Protein AF-A0A972LXK0-F1 (afdb_monomer)

Secondary structure (DSSP, 8-state):
-------PPP------------SS---SHHHHHHHHT---------TTTTTS---SS-PPPPPP-STTGGGS---------S---HHHHT-SS-BHHHHHHH-SS-EEEEEETTEEEEEEEEE--SSTT--EEEEEEEE-TTSBEEEEEEEEE-S--HHHHHHHHHTS--EEE--SSTT--EEEEEETTEEEEEEE-

pLDDT: mean 75.37, std 21.12, range [35.53, 96.88]

Mean predicted aligned error: 18.19 Å

Solvent-accessible surface area (backbone atoms only — not comparable to full-atom values): 13046 Å² total; per-residue (Å²): 143,90,78,90,80,90,86,84,84,86,79,86,81,81,89,76,93,73,86,90,80,86,82,90,85,84,79,76,79,66,63,61,64,64,64,72,71,69,83,79,78,79,94,72,88,65,87,84,66,70,83,79,71,68,75,91,60,92,71,74,79,81,78,63,92,52,100,62,45,83,72,54,79,73,80,68,68,81,89,57,70,76,75,52,53,68,71,68,73,68,46,61,91,46,43,63,65,54,51,63,71,72,40,91,59,71,44,81,42,80,63,50,96,76,29,50,27,43,32,28,78,41,58,33,65,87,56,58,64,27,43,42,38,41,36,32,44,25,22,38,92,85,47,38,45,76,48,77,48,76,54,68,51,55,78,39,60,63,68,59,52,48,46,39,34,72,77,71,57,34,38,81,50,94,62,93,54,85,87,55,46,39,27,36,35,70,53,95,91,36,83,71,46,78,49,79,84

Nearest PDB structures (foldseek):
  6s5l-assembly1_D  TM=6.502E-01  e=1.134E+00  Nostoc sp. PCC 7120 = FACHB-418
  6s5l-assembly1_I  TM=6.711E-01  e=1.894E+00  Nostoc sp. PCC 7120 = FACHB-418
  5bsz-assembly1_A  TM=3.572E-01  e=8.053E-01  Streptoalloteichus sp. ATCC 53650
  6uk5-assembly1_B  TM=3.736E-01  e=2.122E+00  Micromonospora echinospora

Foldseek 3Di:
DDDDDDDDDDDDDDDDDDDPPPDDDDDPPPPVVVVVPPPDDDDDPPVPPVVVPDPPDPDDDDQDPDPCSVVPPPPPPPPAQAQDDPCRQQPQFDFPVCCVVRAPDWDFDDDDVQWTKIKGFDFNDDDQATWGFMKIFIAGPVRTTPDIDTDTDGNDCVVVVCCCCPVVNWAWDDDPDPPKTWTFDDDPNHTPDIDID

Radius of gyration: 28.59 Å; Cα contacts (8 Å, |Δi|>4): 206; chains: 1; bounding box: 64×70×73 Å

Sequence (197 aa):
MFSRLLNVPILLAAAVGIPYVATHGPNIEGLLDNFWSSTQVAPSNPQADLLKQLPTGRGRP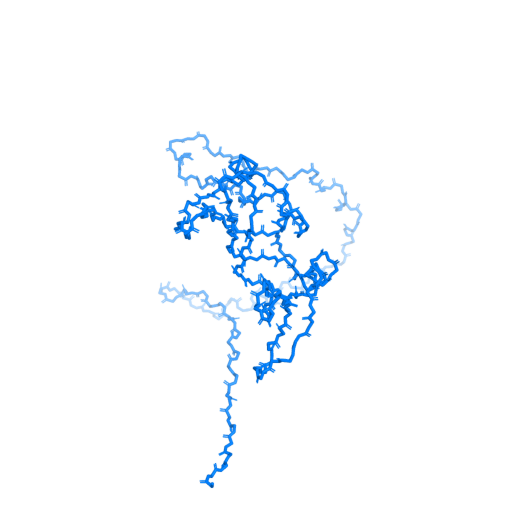PVPQGPGAALYPTVTPLEGLPAMSLNEVFNMNVSKEWVYQRWARKSTALSELGLFGIRVPLVTGTQLYDLAGSLTYFFGNDGKVKRISFHGTTGDTTPLVTLATQQYGLRQQSTPVAGDQLFQILRQQQVFSELRT

Structure (mmCIF, N/CA/C/O backbone):
data_AF-A0A972LXK0-F1
#
_entry.id   AF-A0A972LXK0-F1
#
loop_
_atom_site.group_PDB
_atom_site.id
_atom_site.type_symbol
_atom_site.label_atom_id
_atom_site.label_alt_id
_atom_site.label_comp_id
_atom_site.label_asym_id
_atom_site.label_entity_id
_atom_site.label_seq_id
_atom_site.pdbx_PDB_ins_code
_atom_site.Cartn_x
_atom_site.Cartn_y
_atom_site.Cartn_z
_atom_site.occupancy
_atom_site.B_iso_or_equiv
_atom_site.auth_seq_id
_atom_site.auth_comp_id
_atom_site.auth_asym_id
_atom_site.auth_atom_id
_atom_site.pdbx_PDB_model_num
ATOM 1 N N . MET A 1 1 ? -17.863 -26.793 -31.911 1.00 44.41 1 MET A N 1
ATOM 2 C CA . MET A 1 1 ? -17.419 -26.607 -33.312 1.00 44.41 1 MET A CA 1
ATOM 3 C C . MET A 1 1 ? -17.716 -25.148 -33.631 1.00 44.41 1 MET A C 1
ATOM 5 O O . MET A 1 1 ? -18.878 -24.797 -33.610 1.00 44.41 1 MET A O 1
ATOM 9 N N . PHE A 1 2 ? -16.781 -24.206 -33.618 1.00 41.94 2 PHE A N 1
ATOM 10 C CA . PHE A 1 2 ? -15.666 -24.025 -34.541 1.00 41.94 2 PHE A CA 1
ATOM 11 C C . PHE A 1 2 ? -14.502 -23.301 -33.849 1.00 41.94 2 PHE A C 1
ATOM 13 O O . PHE A 1 2 ? -14.658 -22.620 -32.842 1.00 41.94 2 PHE A O 1
ATOM 20 N N . SER A 1 3 ? -13.330 -23.523 -34.416 1.00 39.16 3 SER A N 1
ATOM 21 C CA . SER A 1 3 ? -11.993 -23.159 -33.967 1.00 39.16 3 SER A CA 1
ATOM 22 C C . SER A 1 3 ? -11.399 -22.032 -34.819 1.00 39.16 3 SER A C 1
ATOM 24 O O . SER A 1 3 ? -11.709 -22.008 -36.008 1.00 39.16 3 SER A O 1
ATOM 26 N N . ARG A 1 4 ? -10.393 -21.320 -34.262 1.00 45.31 4 ARG A N 1
ATOM 27 C CA . ARG A 1 4 ? -9.244 -20.681 -34.969 1.00 45.31 4 ARG A CA 1
ATOM 28 C C . ARG A 1 4 ? -9.583 -19.397 -35.774 1.00 45.31 4 ARG A C 1
ATOM 30 O O . ARG A 1 4 ? -10.664 -19.303 -36.317 1.00 45.31 4 ARG A O 1
ATOM 37 N N . LEU A 1 5 ? -8.753 -18.354 -35.915 1.00 44.84 5 LEU A N 1
ATOM 38 C CA . LEU A 1 5 ? -7.319 -18.110 -35.700 1.00 44.84 5 LEU A CA 1
ATOM 39 C C . LEU A 1 5 ? -7.053 -16.584 -35.607 1.00 44.84 5 LEU A C 1
ATOM 41 O O . LEU A 1 5 ? -7.791 -15.780 -36.167 1.00 44.84 5 LEU A O 1
ATOM 45 N N . LEU A 1 6 ? -5.958 -16.261 -34.918 1.00 49.78 6 LEU A N 1
ATOM 46 C CA . LEU A 1 6 ? -5.144 -15.036 -34.902 1.00 49.78 6 LEU A CA 1
ATOM 47 C C . LEU A 1 6 ? -5.137 -14.197 -36.202 1.00 49.78 6 LEU A C 1
ATOM 49 O O . LEU A 1 6 ? -5.034 -14.772 -37.282 1.00 49.78 6 LEU A O 1
ATOM 53 N N . ASN A 1 7 ? -5.077 -12.861 -36.073 1.00 35.53 7 ASN A N 1
ATOM 54 C CA . ASN A 1 7 ? -4.001 -12.033 -36.654 1.00 35.53 7 ASN A CA 1
ATOM 55 C C . ASN A 1 7 ? -4.085 -10.560 -36.202 1.00 35.53 7 ASN A C 1
ATOM 57 O O . ASN A 1 7 ? -5.032 -9.843 -36.512 1.00 35.53 7 ASN A O 1
ATOM 61 N N . VAL A 1 8 ? -3.043 -10.123 -35.491 1.00 48.03 8 VAL A N 1
ATOM 62 C CA . VAL A 1 8 ? -2.716 -8.729 -35.153 1.00 48.03 8 VAL A CA 1
ATOM 63 C C . VAL A 1 8 ? -1.683 -8.224 -36.163 1.00 48.03 8 VAL A C 1
ATOM 65 O O . VAL A 1 8 ? -0.671 -8.901 -36.343 1.00 48.03 8 VAL A O 1
ATOM 68 N N . PRO A 1 9 ? -1.845 -7.028 -36.750 1.00 57.03 9 PRO A N 1
ATOM 69 C CA . PRO A 1 9 ? -0.716 -6.259 -37.249 1.00 57.03 9 PRO A CA 1
ATOM 70 C C . PRO A 1 9 ? -0.304 -5.175 -36.240 1.00 57.03 9 PRO A C 1
ATOM 72 O O . PRO A 1 9 ? -1.066 -4.272 -35.899 1.00 57.03 9 PRO A O 1
ATOM 75 N N . ILE A 1 10 ? 0.941 -5.293 -35.781 1.00 50.81 10 ILE A N 1
ATOM 76 C CA . ILE A 1 10 ? 1.720 -4.259 -35.097 1.00 50.81 10 ILE A CA 1
ATOM 77 C C . ILE A 1 10 ? 2.007 -3.149 -36.116 1.00 50.81 10 ILE A C 1
ATOM 79 O O . ILE A 1 10 ? 2.605 -3.423 -37.155 1.00 50.81 10 ILE A O 1
ATOM 83 N N . LEU A 1 11 ? 1.632 -1.904 -35.816 1.00 44.66 11 LEU A N 1
ATOM 84 C CA . LEU A 1 11 ? 2.106 -0.730 -36.552 1.00 44.66 11 LEU A CA 1
ATOM 85 C C . LEU A 1 11 ? 2.977 0.132 -35.636 1.00 44.66 11 LEU A C 1
ATOM 87 O O . LEU A 1 11 ? 2.490 0.856 -34.770 1.00 44.66 11 LEU A O 1
ATOM 91 N N . LEU A 1 12 ? 4.289 0.019 -35.854 1.00 44.34 12 LEU A N 1
ATOM 92 C CA . LEU A 1 12 ? 5.304 0.972 -35.421 1.00 44.34 12 LEU A CA 1
ATOM 93 C C . LEU A 1 12 ? 5.165 2.237 -36.281 1.00 44.34 12 LEU A C 1
ATOM 95 O O . LEU A 1 12 ? 5.371 2.177 -37.491 1.00 44.34 12 LEU A O 1
ATOM 99 N N . ALA A 1 13 ? 4.872 3.383 -35.669 1.00 45.16 13 ALA A N 1
ATOM 100 C CA . ALA A 1 13 ? 5.073 4.683 -36.301 1.00 45.16 13 ALA A CA 1
ATOM 101 C C . ALA A 1 13 ? 6.323 5.324 -35.689 1.00 45.16 13 ALA A C 1
ATOM 103 O O . ALA A 1 13 ? 6.291 5.865 -34.585 1.00 45.16 13 ALA A O 1
ATOM 104 N N . ALA A 1 14 ? 7.444 5.207 -36.402 1.00 50.50 14 ALA A N 1
ATOM 105 C CA . ALA A 1 14 ? 8.646 5.977 -36.131 1.00 50.50 14 ALA A CA 1
ATOM 106 C C . ALA A 1 14 ? 8.402 7.438 -36.538 1.00 50.50 14 ALA A C 1
ATOM 108 O O . ALA A 1 14 ? 7.945 7.723 -37.644 1.00 50.50 14 ALA A O 1
ATOM 109 N N . ALA A 1 15 ? 8.688 8.355 -35.619 1.00 47.66 15 ALA A N 1
ATOM 110 C CA . ALA A 1 15 ? 8.632 9.786 -35.852 1.00 47.66 15 ALA A CA 1
ATOM 111 C C . ALA A 1 15 ? 9.735 10.220 -36.828 1.00 47.66 15 ALA A C 1
ATOM 113 O O . ALA A 1 15 ? 10.904 9.900 -36.622 1.00 47.66 15 ALA A O 1
ATOM 114 N N . VAL A 1 16 ? 9.378 11.022 -37.832 1.00 54.00 16 VAL A N 1
ATOM 115 C CA . VAL A 1 16 ? 10.323 11.905 -38.524 1.00 54.00 16 VAL A CA 1
ATOM 116 C C . VAL A 1 16 ? 9.666 13.274 -38.631 1.00 54.00 16 VAL A C 1
ATOM 118 O O . VAL A 1 16 ? 8.621 13.434 -39.258 1.00 54.00 16 VAL A O 1
ATOM 121 N N . GLY A 1 17 ? 10.264 14.251 -37.949 1.00 41.91 17 GLY A N 1
ATOM 122 C CA . GLY A 1 17 ? 9.870 15.648 -38.032 1.00 41.91 17 GLY A CA 1
ATOM 123 C C . GLY A 1 17 ? 10.231 16.214 -39.399 1.00 41.91 17 GLY A C 1
ATOM 124 O O . GLY A 1 17 ? 11.392 16.180 -39.797 1.00 41.91 17 GLY A O 1
ATOM 125 N N . ILE A 1 18 ? 9.239 16.754 -40.099 1.00 47.62 18 ILE A N 1
ATOM 126 C CA . ILE A 1 18 ? 9.454 17.604 -41.268 1.00 47.62 18 ILE A CA 1
ATOM 127 C C . ILE A 1 18 ? 9.024 19.016 -40.855 1.00 47.62 18 ILE A C 1
ATOM 129 O O . ILE A 1 18 ? 7.846 19.211 -40.546 1.00 47.62 18 ILE A O 1
ATOM 133 N N . PRO A 1 19 ? 9.936 20.002 -40.788 1.00 54.75 19 PRO A N 1
ATOM 134 C CA . PRO A 1 19 ? 9.541 21.379 -40.547 1.00 54.75 19 PRO A CA 1
ATOM 135 C C . PRO A 1 19 ? 8.730 21.896 -41.740 1.00 54.75 19 PRO A C 1
ATOM 137 O O . PRO A 1 19 ? 9.185 21.912 -42.883 1.00 54.75 19 PRO A O 1
ATOM 140 N N . TYR 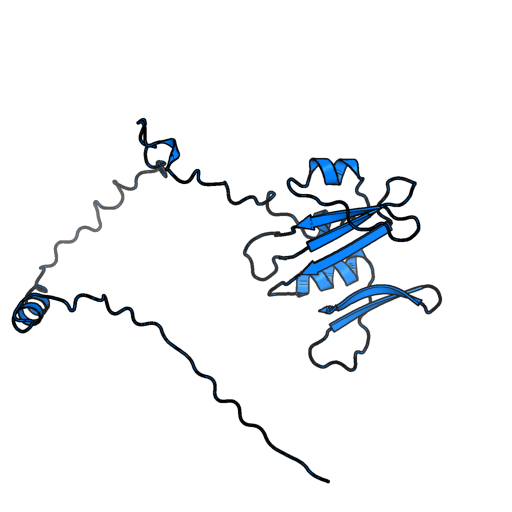A 1 20 ? 7.501 22.310 -41.441 1.00 42.66 20 TYR A N 1
ATOM 141 C CA . TYR A 1 20 ? 6.576 22.977 -42.346 1.00 42.66 20 TYR A CA 1
ATOM 142 C C . TYR A 1 20 ? 7.130 24.360 -42.710 1.00 42.66 20 TYR A C 1
ATOM 144 O O . TYR A 1 20 ? 6.884 25.346 -42.020 1.00 42.66 20 TYR A O 1
ATOM 152 N N . VAL A 1 21 ? 7.901 24.431 -43.794 1.00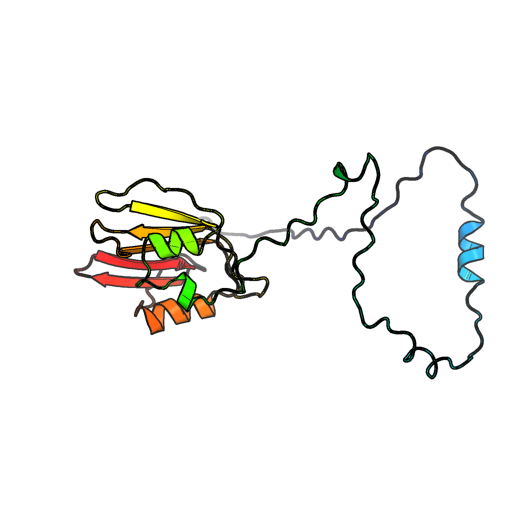 48.16 21 VAL A N 1
ATOM 153 C CA . VAL A 1 21 ? 8.226 25.694 -44.469 1.00 48.16 21 VAL A CA 1
ATOM 154 C C . VAL A 1 21 ? 7.897 25.532 -45.947 1.00 48.16 21 VAL A C 1
ATOM 156 O O . VAL A 1 21 ? 8.764 25.419 -46.804 1.00 48.16 21 VAL A O 1
ATOM 159 N N . ALA A 1 22 ? 6.602 25.466 -46.242 1.00 50.44 22 ALA A N 1
ATOM 160 C CA . ALA A 1 22 ? 6.087 25.478 -47.603 1.00 50.44 22 ALA A CA 1
ATOM 161 C C . ALA A 1 22 ? 5.002 26.545 -47.735 1.00 50.44 22 ALA A C 1
ATOM 163 O O . ALA A 1 22 ? 3.852 26.228 -47.996 1.00 50.44 22 ALA A O 1
ATOM 164 N N . THR A 1 23 ? 5.380 27.813 -47.565 1.00 53.44 23 THR A N 1
ATOM 165 C CA . THR A 1 23 ? 4.683 28.938 -48.202 1.00 53.44 23 THR A CA 1
ATOM 166 C C . THR A 1 23 ? 5.675 30.094 -48.400 1.00 53.44 23 THR A C 1
ATOM 168 O O . THR A 1 23 ? 5.897 30.865 -47.468 1.00 53.44 23 THR A O 1
ATOM 171 N N . HIS A 1 24 ? 6.188 30.215 -49.637 1.00 46.19 24 HIS A N 1
ATOM 172 C CA . HIS A 1 24 ? 6.942 31.331 -50.262 1.00 46.19 24 HIS A CA 1
ATOM 173 C C . HIS A 1 24 ? 8.490 31.359 -50.110 1.00 46.19 24 HIS A C 1
ATOM 175 O O . HIS A 1 24 ? 9.004 31.857 -49.116 1.00 46.19 24 HIS A O 1
ATOM 181 N N . GLY A 1 25 ? 9.246 30.943 -51.147 1.00 42.50 25 GLY A N 1
ATOM 182 C CA . GLY A 1 25 ? 10.673 31.313 -51.338 1.00 42.50 25 GLY A CA 1
ATOM 183 C C . GLY A 1 25 ? 11.545 30.283 -52.097 1.00 42.50 25 GLY A C 1
ATOM 184 O O . GLY A 1 25 ? 11.214 29.107 -52.038 1.00 42.50 25 GLY A O 1
ATOM 185 N N . PRO A 1 26 ? 12.610 30.685 -52.835 1.00 49.69 26 PRO A N 1
ATOM 186 C CA . PRO A 1 26 ? 13.083 30.020 -54.065 1.00 49.69 26 PRO A CA 1
ATOM 187 C C . PRO A 1 26 ? 14.251 29.011 -53.912 1.00 49.69 26 PRO A C 1
ATOM 189 O O . PRO A 1 26 ? 15.027 29.089 -52.970 1.00 49.69 26 PRO A O 1
ATOM 192 N N . ASN A 1 27 ? 14.387 28.129 -54.918 1.00 54.62 27 ASN A N 1
ATOM 193 C CA . ASN A 1 27 ? 15.540 27.292 -55.316 1.00 54.62 27 ASN A CA 1
ATOM 194 C C . ASN A 1 27 ? 16.288 26.496 -54.226 1.00 54.62 27 ASN A C 1
ATOM 196 O O . ASN A 1 27 ? 17.254 26.952 -53.622 1.00 54.62 27 ASN A O 1
ATOM 200 N N . ILE A 1 28 ? 15.897 25.227 -54.091 1.00 54.91 28 ILE A N 1
ATOM 201 C CA . ILE A 1 28 ? 16.421 24.238 -53.132 1.00 54.91 28 ILE A CA 1
ATOM 202 C C . ILE A 1 28 ? 17.683 23.507 -53.638 1.00 54.91 28 ILE A C 1
ATOM 204 O O . ILE A 1 28 ? 18.301 22.753 -52.892 1.00 54.91 28 ILE A O 1
ATOM 208 N N . GLU A 1 29 ? 18.090 23.727 -54.891 1.00 53.38 29 GLU A N 1
ATOM 209 C CA . GLU A 1 29 ? 19.190 22.978 -55.519 1.00 53.38 29 GLU A CA 1
ATOM 210 C C . GLU A 1 29 ? 20.582 23.377 -54.990 1.00 53.38 29 GLU A C 1
ATOM 212 O O . GLU A 1 29 ? 21.474 22.541 -54.945 1.00 53.38 29 GLU A O 1
ATOM 217 N N . GLY A 1 30 ? 20.770 24.602 -54.479 1.00 54.94 30 GLY A N 1
ATOM 218 C CA . GLY A 1 30 ? 22.073 25.069 -53.970 1.00 54.94 30 GLY A CA 1
ATOM 219 C C . GLY A 1 30 ? 22.375 24.757 -52.496 1.00 54.94 30 GLY A C 1
ATOM 220 O O . GLY A 1 30 ? 23.486 25.000 -52.028 1.00 54.94 30 GLY A O 1
ATOM 221 N N . LEU A 1 31 ? 21.401 24.252 -51.729 1.00 53.97 31 LEU A N 1
ATOM 222 C CA . LEU A 1 31 ? 21.558 24.050 -50.280 1.00 53.97 31 LEU A CA 1
ATOM 223 C C . LEU A 1 31 ? 22.245 22.714 -49.950 1.00 53.97 31 LEU A C 1
ATOM 225 O O . LEU A 1 31 ? 22.939 22.607 -48.941 1.00 53.97 31 LEU A O 1
ATOM 229 N N . LEU A 1 32 ? 22.105 21.717 -50.828 1.00 54.81 32 LEU A N 1
ATOM 230 C CA . LEU A 1 32 ? 22.715 20.394 -50.665 1.00 54.81 32 LEU A CA 1
ATOM 231 C C . LEU A 1 32 ? 24.216 20.397 -51.007 1.00 54.81 32 LEU A C 1
ATOM 233 O O . LEU A 1 32 ? 24.994 19.760 -50.297 1.00 54.81 32 LEU A O 1
ATO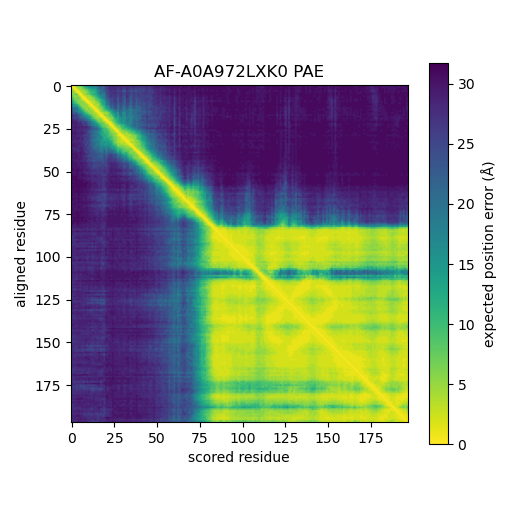M 237 N N . ASP A 1 33 ? 24.648 21.179 -52.000 1.00 54.34 33 ASP A N 1
ATOM 238 C CA . ASP A 1 33 ? 26.059 21.240 -52.421 1.00 54.34 33 ASP A CA 1
ATOM 239 C C . ASP A 1 33 ? 26.971 21.947 -51.399 1.00 54.34 33 ASP A C 1
ATOM 241 O O . ASP A 1 33 ? 28.131 21.565 -51.212 1.00 54.34 33 ASP A O 1
ATOM 245 N N . ASN A 1 34 ? 26.434 22.917 -50.651 1.00 53.00 34 ASN A N 1
ATOM 246 C CA . ASN A 1 34 ? 27.149 23.584 -49.552 1.00 53.00 34 ASN A CA 1
ATOM 247 C C . ASN A 1 34 ? 27.219 22.738 -48.270 1.00 53.00 34 ASN A C 1
ATOM 249 O O . ASN A 1 34 ? 28.032 23.013 -47.387 1.00 53.00 34 ASN A O 1
ATOM 253 N N . PHE A 1 35 ? 26.382 21.703 -48.150 1.00 56.25 35 PHE A N 1
ATOM 254 C CA . PHE A 1 35 ? 26.397 20.816 -46.988 1.00 56.25 35 PHE A CA 1
ATOM 255 C C . PHE A 1 35 ? 27.549 19.803 -47.073 1.00 56.25 35 PHE A C 1
ATOM 257 O O . PHE A 1 35 ? 28.218 19.535 -46.077 1.00 56.25 35 PHE A O 1
ATOM 264 N N . TRP A 1 36 ? 27.844 19.294 -48.275 1.00 50.66 36 TRP A N 1
ATOM 265 C CA . TRP A 1 36 ? 28.863 18.258 -48.489 1.00 50.66 36 TRP A CA 1
ATOM 266 C C . TRP A 1 36 ? 30.300 18.780 -48.637 1.00 50.66 36 TRP A C 1
ATOM 268 O O . TRP A 1 36 ? 31.248 18.010 -48.499 1.00 50.66 36 TRP A O 1
ATOM 278 N N . SER A 1 37 ? 30.491 20.083 -48.847 1.00 49.62 37 SER A N 1
ATOM 279 C CA . SER A 1 37 ? 31.806 20.701 -49.082 1.00 49.62 37 SER A CA 1
ATOM 280 C C . SER A 1 37 ? 32.504 21.247 -47.823 1.00 49.62 37 SER A C 1
ATOM 282 O O . SER A 1 37 ? 33.622 21.748 -47.915 1.00 49.62 37 SER A O 1
ATOM 284 N N . SER A 1 38 ? 31.918 21.103 -46.627 1.00 47.22 38 SER A N 1
ATOM 285 C CA . SER A 1 38 ? 32.493 21.633 -45.372 1.00 47.22 38 SER A CA 1
ATOM 286 C C . SER A 1 38 ? 33.215 20.610 -44.481 1.00 47.22 38 SER A C 1
ATOM 288 O O . SER A 1 38 ? 33.640 20.951 -43.378 1.00 47.22 38 SER A O 1
ATOM 290 N N . THR A 1 39 ? 33.446 19.376 -44.946 1.00 50.25 39 THR A N 1
ATOM 291 C CA . THR A 1 39 ? 34.192 18.371 -44.158 1.00 50.25 39 THR A CA 1
ATOM 292 C C . THR A 1 39 ? 35.633 18.210 -44.646 1.00 50.25 39 THR A C 1
ATOM 294 O O . THR A 1 39 ? 36.041 17.160 -45.131 1.00 50.25 39 THR A O 1
ATOM 297 N N . GLN A 1 40 ? 36.431 19.264 -44.485 1.00 51.94 40 GLN A N 1
ATOM 298 C CA . GLN A 1 40 ? 37.885 19.143 -44.367 1.00 51.94 40 GLN A CA 1
ATOM 299 C C . GLN A 1 40 ? 38.338 19.971 -43.167 1.00 51.94 40 GLN A C 1
ATOM 301 O O . GLN A 1 40 ? 38.518 21.182 -43.256 1.00 51.94 40 GLN A O 1
ATOM 306 N N . VAL A 1 41 ? 38.527 19.302 -42.029 1.00 44.81 41 VAL A N 1
ATOM 307 C CA . VAL A 1 41 ? 39.209 19.871 -40.864 1.00 44.81 41 VAL A CA 1
ATOM 308 C C . VAL A 1 41 ? 40.422 18.995 -40.568 1.00 44.81 41 VAL A C 1
ATOM 310 O O . VAL A 1 41 ? 40.301 17.796 -40.325 1.00 44.81 41 VAL A O 1
ATOM 313 N N . ALA A 1 42 ? 41.599 19.614 -40.660 1.00 41.03 42 ALA A N 1
ATOM 314 C CA . ALA A 1 42 ? 42.896 19.051 -40.301 1.00 41.03 42 ALA A CA 1
ATOM 315 C C . ALA A 1 42 ? 42.960 18.679 -38.801 1.00 41.03 42 ALA A C 1
ATOM 317 O O . ALA A 1 42 ? 42.246 19.279 -37.995 1.00 41.03 42 ALA A O 1
ATOM 318 N N . PRO A 1 43 ? 43.822 17.732 -38.385 1.00 43.03 43 PRO A N 1
ATOM 319 C CA . PRO A 1 43 ? 43.862 17.276 -37.004 1.00 43.03 43 PRO A CA 1
ATOM 320 C C . PRO A 1 43 ? 44.667 18.259 -36.145 1.00 43.03 43 PRO A C 1
ATOM 322 O O . PRO A 1 43 ? 45.893 18.196 -36.090 1.00 43.03 43 PRO A O 1
ATOM 325 N N . SER A 1 44 ? 43.985 19.159 -35.441 1.00 43.44 44 SER A N 1
ATOM 326 C CA . SER A 1 44 ? 44.545 19.836 -34.271 1.00 43.44 44 SER A CA 1
ATOM 327 C C . SER A 1 44 ? 43.954 19.194 -33.020 1.00 43.44 44 SER A C 1
ATOM 329 O O . SER A 1 44 ? 42.744 19.102 -32.859 1.00 43.44 44 SER A O 1
ATOM 331 N N . ASN A 1 45 ? 44.829 18.668 -32.167 1.00 53.06 45 ASN A N 1
ATOM 332 C CA . ASN A 1 45 ? 44.491 17.923 -30.961 1.00 53.06 45 ASN A CA 1
ATOM 333 C C . ASN A 1 45 ? 44.047 18.893 -29.837 1.00 53.06 45 ASN A C 1
ATOM 335 O O . ASN A 1 45 ? 44.914 19.571 -29.286 1.00 53.06 45 ASN A O 1
ATOM 339 N N . PRO A 1 46 ? 42.753 18.989 -29.454 1.00 45.19 46 PRO A N 1
ATOM 340 C CA . PRO A 1 46 ? 42.269 19.937 -28.446 1.00 45.19 46 PRO A CA 1
ATOM 341 C C . PRO A 1 46 ? 41.923 19.247 -27.112 1.00 45.19 46 PRO A C 1
ATOM 343 O O . PRO A 1 46 ? 41.224 19.809 -26.270 1.00 45.19 46 PRO A O 1
ATOM 346 N N . GLN A 1 47 ? 42.388 18.014 -26.890 1.00 48.97 47 GLN A N 1
ATOM 347 C CA . GLN A 1 47 ? 42.013 17.219 -25.713 1.00 48.97 47 GLN A CA 1
ATOM 348 C C . GLN A 1 47 ? 42.662 17.676 -24.392 1.00 48.97 47 GLN A C 1
ATOM 350 O O . GLN A 1 47 ? 42.334 17.128 -23.345 1.00 48.97 47 GLN A O 1
ATOM 355 N N . ALA A 1 48 ? 43.522 18.700 -24.397 1.00 45.66 48 ALA A N 1
ATOM 356 C CA . ALA A 1 48 ? 44.174 19.190 -23.178 1.00 45.66 48 ALA A CA 1
ATOM 357 C C . ALA A 1 48 ? 43.515 20.429 -22.533 1.00 45.66 48 ALA A C 1
ATOM 359 O O . ALA A 1 48 ? 43.833 20.724 -21.382 1.00 45.66 48 ALA A O 1
ATOM 360 N N . ASP A 1 49 ? 42.591 21.128 -23.210 1.00 45.22 49 ASP A N 1
ATOM 361 C CA . ASP A 1 49 ? 42.072 22.425 -22.719 1.00 45.22 49 ASP A CA 1
ATOM 362 C C . ASP A 1 49 ? 40.560 22.441 -22.399 1.00 45.22 49 ASP A C 1
ATOM 364 O O . ASP A 1 49 ? 40.049 23.363 -21.769 1.00 45.22 49 ASP A O 1
ATOM 368 N N . LEU A 1 50 ? 39.828 21.370 -22.733 1.00 41.69 50 LEU A N 1
ATOM 369 C CA . LEU A 1 50 ? 38.379 21.266 -22.484 1.00 41.69 50 LEU A CA 1
ATOM 370 C C . LEU A 1 50 ? 38.000 20.823 -21.058 1.00 41.69 50 LEU A C 1
ATOM 372 O O . LEU A 1 50 ? 36.827 20.862 -20.693 1.00 41.69 50 LEU A O 1
ATOM 376 N N . LEU A 1 51 ? 38.968 20.441 -20.219 1.00 44.69 51 LEU A N 1
ATOM 377 C CA . LEU A 1 51 ? 38.717 20.034 -18.826 1.00 44.69 51 LEU A CA 1
ATOM 378 C C . LEU A 1 51 ? 38.836 21.186 -17.809 1.00 44.69 51 LEU A C 1
ATOM 380 O O . LEU A 1 51 ? 38.602 20.970 -16.623 1.00 44.69 51 LEU A O 1
ATOM 384 N N . LYS A 1 52 ? 39.153 22.414 -18.249 1.00 48.12 52 LYS A N 1
ATOM 385 C CA . LYS A 1 52 ? 39.250 23.606 -17.378 1.00 48.12 52 LYS A CA 1
ATOM 386 C C . LYS A 1 52 ? 38.062 24.572 -17.472 1.00 48.12 52 LYS A C 1
ATOM 388 O O . LYS A 1 52 ? 38.043 25.568 -16.757 1.00 48.12 52 LYS A O 1
ATOM 393 N N . GLN A 1 53 ? 37.059 24.276 -18.301 1.00 46.53 53 GLN A N 1
ATOM 394 C CA . GLN A 1 53 ? 35.869 25.122 -18.488 1.00 46.53 53 GLN A CA 1
ATOM 395 C C . GLN A 1 53 ? 34.550 24.373 -18.260 1.00 46.53 53 GLN A C 1
ATOM 397 O O . GLN A 1 53 ? 33.545 24.654 -18.905 1.00 46.53 53 GLN A O 1
ATOM 402 N N . LEU A 1 54 ? 34.512 23.430 -17.319 1.00 40.28 54 LEU A N 1
ATOM 403 C CA . LEU A 1 54 ? 33.233 22.999 -16.758 1.00 40.28 54 LEU A CA 1
ATOM 404 C C . LEU A 1 54 ? 32.792 24.060 -15.740 1.00 40.28 54 LEU A C 1
ATOM 406 O O . LEU A 1 54 ? 33.470 24.227 -14.724 1.00 40.28 54 LEU A O 1
ATOM 410 N N . PRO A 1 55 ? 31.670 24.770 -15.953 1.00 44.88 55 PRO A N 1
ATOM 411 C CA . PRO A 1 55 ? 31.066 25.550 -14.892 1.00 44.88 55 PRO A CA 1
ATOM 412 C C . PRO A 1 55 ? 30.575 24.553 -13.841 1.00 44.88 55 PRO A C 1
ATOM 414 O O . PRO A 1 55 ? 29.578 23.852 -14.026 1.00 44.88 55 PRO A O 1
ATOM 417 N N . THR A 1 56 ? 31.284 24.463 -12.722 1.00 54.50 56 THR A N 1
ATOM 418 C CA . THR A 1 56 ? 30.761 23.861 -11.498 1.00 54.50 56 THR A CA 1
ATOM 419 C C . THR A 1 56 ? 29.644 24.757 -10.977 1.00 54.50 56 THR A C 1
ATOM 421 O O . THR A 1 56 ? 29.870 25.680 -10.201 1.00 54.50 56 THR A O 1
ATOM 424 N N . GLY A 1 57 ? 28.431 24.516 -11.463 1.00 48.00 57 GLY A N 1
ATOM 425 C CA . GLY A 1 57 ? 27.227 25.197 -11.012 1.00 48.00 57 GLY A CA 1
ATOM 426 C C . GLY A 1 57 ? 26.155 25.175 -12.087 1.00 48.00 57 GLY A C 1
ATOM 427 O O . GLY A 1 57 ? 26.247 25.897 -13.075 1.00 48.00 57 GLY A O 1
ATOM 428 N N . ARG A 1 58 ? 25.093 24.387 -11.881 1.00 47.31 58 ARG A N 1
ATOM 429 C CA . ARG A 1 58 ? 23.810 24.611 -12.562 1.00 47.31 58 ARG A CA 1
ATOM 430 C C . ARG A 1 58 ? 23.282 25.979 -12.120 1.00 47.31 58 ARG A C 1
ATOM 432 O O . ARG A 1 58 ? 22.532 26.081 -11.153 1.00 47.31 58 ARG A O 1
ATOM 439 N N . GLY A 1 59 ? 23.723 27.031 -12.800 1.00 44.44 59 GLY A N 1
ATOM 440 C CA . GLY A 1 59 ? 23.169 28.367 -12.673 1.00 44.44 59 GLY A CA 1
ATOM 441 C C . GLY A 1 59 ? 21.737 28.356 -13.192 1.00 44.44 59 GLY A C 1
ATOM 442 O O . GLY A 1 59 ? 21.483 28.036 -14.351 1.00 44.44 59 GLY A O 1
ATOM 443 N N . ARG A 1 60 ? 20.792 28.674 -12.311 1.00 52.19 60 ARG A N 1
ATOM 444 C CA . ARG A 1 60 ? 19.412 29.001 -12.675 1.00 52.19 60 ARG A CA 1
ATOM 445 C C . ARG A 1 60 ? 19.454 30.145 -13.704 1.00 52.19 60 ARG A C 1
ATOM 447 O O . ARG A 1 60 ? 20.153 31.123 -13.435 1.00 52.19 60 ARG A O 1
ATOM 454 N N . PRO A 1 61 ? 18.743 30.073 -14.845 1.00 61.03 61 PRO A N 1
ATOM 455 C CA . PRO A 1 61 ? 18.636 31.232 -15.721 1.00 61.03 61 PRO A CA 1
ATOM 456 C C . PRO A 1 61 ? 18.023 32.398 -14.923 1.00 61.03 61 PRO A C 1
ATOM 458 O O . PRO A 1 61 ? 17.091 32.170 -14.142 1.00 61.03 61 PRO A O 1
ATOM 461 N N . PRO A 1 62 ? 18.559 33.625 -15.043 1.00 63.94 62 PRO A N 1
ATOM 462 C CA . PRO A 1 62 ? 18.051 34.769 -14.298 1.00 63.94 62 PRO A CA 1
ATOM 463 C C . PRO A 1 62 ? 16.592 35.022 -14.688 1.00 63.94 62 PRO A C 1
ATOM 465 O O . PRO A 1 62 ? 16.271 35.154 -15.867 1.00 63.94 62 PRO A O 1
ATOM 468 N N . VAL A 1 63 ? 15.701 35.060 -13.694 1.00 67.38 63 VAL A N 1
ATOM 469 C CA . VAL A 1 63 ? 14.290 35.404 -13.912 1.00 67.38 63 VAL A CA 1
ATOM 470 C C . VAL A 1 63 ? 14.226 36.887 -14.293 1.00 67.38 63 VAL A C 1
ATOM 472 O O . VAL A 1 63 ? 14.740 37.711 -13.531 1.00 67.38 63 VAL A O 1
ATOM 475 N N . PRO A 1 64 ? 13.626 37.258 -15.436 1.00 72.00 64 PRO A N 1
ATOM 476 C CA . PRO A 1 64 ? 13.560 38.654 -15.857 1.00 72.00 64 PRO A CA 1
ATOM 477 C C . PRO A 1 64 ? 12.730 39.484 -14.879 1.00 72.00 64 PRO A C 1
ATOM 479 O O . PRO A 1 64 ? 11.553 39.212 -14.654 1.00 72.00 64 PRO A O 1
ATOM 482 N N . GLN A 1 65 ? 13.352 40.501 -14.286 1.00 69.62 65 GLN A N 1
ATOM 483 C CA . GLN A 1 65 ? 12.722 41.427 -13.346 1.00 69.62 65 GLN A CA 1
ATOM 484 C C . GLN A 1 65 ? 12.059 42.557 -14.140 1.00 69.62 65 GLN A C 1
ATOM 486 O O . GLN A 1 65 ? 12.624 43.630 -14.323 1.00 69.62 65 GLN A O 1
ATOM 491 N N . GLY A 1 66 ? 10.877 42.293 -14.689 1.00 79.12 66 GLY A N 1
ATOM 492 C CA . GLY A 1 66 ? 10.111 43.290 -15.433 1.00 79.12 66 GLY A CA 1
ATOM 493 C C . GLY A 1 66 ? 8.606 43.029 -15.374 1.00 79.12 66 GLY A C 1
ATOM 494 O O . GLY A 1 66 ? 8.189 42.014 -14.821 1.00 79.12 66 GLY A O 1
ATOM 495 N N . PRO A 1 67 ? 7.773 43.893 -15.978 1.00 73.56 67 PRO A N 1
ATOM 496 C CA . PRO A 1 67 ? 6.308 43.765 -15.969 1.00 73.56 67 PRO A CA 1
ATOM 497 C C . PRO A 1 67 ? 5.760 42.449 -16.561 1.00 73.56 67 PRO A C 1
ATOM 499 O O . PRO A 1 67 ? 4.589 42.136 -16.378 1.00 73.56 67 PRO A O 1
ATOM 502 N N . GLY A 1 68 ? 6.600 41.657 -17.241 1.00 64.19 68 GLY A N 1
ATOM 503 C CA . GLY A 1 68 ? 6.295 40.306 -17.732 1.00 64.19 68 GLY A CA 1
ATOM 504 C C . GLY A 1 68 ? 6.784 39.159 -16.835 1.00 64.19 68 GLY A C 1
ATOM 505 O O . GLY A 1 68 ? 6.622 38.001 -17.208 1.00 64.19 68 GLY A O 1
ATOM 506 N N . ALA A 1 69 ? 7.373 39.441 -15.665 1.00 67.25 69 ALA A N 1
ATOM 507 C CA . ALA A 1 69 ? 7.889 38.430 -14.732 1.00 67.25 69 ALA A CA 1
ATOM 508 C C . ALA A 1 69 ? 6.810 37.418 -14.298 1.00 67.25 69 ALA A C 1
ATOM 510 O O . ALA A 1 69 ? 7.108 36.248 -14.074 1.00 67.25 69 ALA A O 1
ATOM 511 N N . ALA A 1 70 ? 5.549 37.855 -14.236 1.00 65.25 70 ALA A N 1
ATOM 512 C CA . ALA A 1 70 ? 4.404 37.021 -13.877 1.00 65.25 70 ALA A CA 1
ATOM 513 C C . ALA A 1 70 ? 4.012 35.992 -14.956 1.00 65.25 70 ALA A C 1
ATOM 515 O O . ALA A 1 70 ? 3.237 35.084 -14.671 1.00 65.25 70 ALA A O 1
ATOM 516 N N . LEU A 1 71 ? 4.525 36.130 -16.185 1.00 66.12 71 LEU A N 1
ATOM 517 C CA . LEU A 1 71 ? 4.245 35.216 -17.298 1.00 66.12 71 LEU A CA 1
ATOM 518 C C . LEU A 1 71 ? 5.269 34.082 -17.402 1.00 66.12 71 LEU A C 1
ATOM 520 O O . LEU A 1 71 ? 5.075 33.153 -18.185 1.00 66.12 71 LEU A O 1
ATOM 524 N N . TYR A 1 72 ? 6.358 34.142 -16.630 1.00 63.78 72 TYR A N 1
ATOM 525 C CA . TYR A 1 72 ? 7.303 33.038 -16.582 1.00 63.78 72 TYR A CA 1
ATOM 526 C C . TYR A 1 72 ? 6.650 31.881 -15.832 1.00 63.78 72 TYR A C 1
ATOM 528 O O . TYR A 1 72 ? 6.145 32.090 -14.725 1.00 63.78 72 TYR A O 1
ATOM 536 N N . PRO A 1 73 ? 6.662 30.659 -16.393 1.00 61.94 73 PRO A N 1
ATOM 537 C CA . PRO A 1 73 ? 6.222 29.500 -15.650 1.00 61.94 73 PRO A CA 1
ATOM 538 C C . PRO A 1 73 ? 7.107 29.405 -14.412 1.00 61.94 73 PRO A C 1
ATOM 540 O O . PRO A 1 73 ? 8.310 29.143 -14.498 1.00 61.94 73 PRO A O 1
ATOM 543 N N . THR A 1 74 ? 6.515 29.643 -13.242 1.00 59.62 74 THR A N 1
ATOM 544 C CA . THR A 1 74 ? 7.098 29.166 -11.997 1.00 59.62 74 THR A CA 1
ATOM 545 C C . THR A 1 74 ? 7.303 27.681 -12.218 1.00 59.62 74 THR A C 1
ATOM 547 O O . THR A 1 74 ? 6.327 26.952 -12.392 1.00 59.62 74 THR A O 1
ATOM 550 N N . VAL A 1 75 ? 8.567 27.252 -12.275 1.00 49.72 75 VAL A N 1
ATOM 551 C CA . VAL A 1 75 ? 8.936 25.846 -12.130 1.00 49.72 75 VAL A CA 1
ATOM 552 C C . VAL A 1 75 ? 8.296 25.409 -10.829 1.00 49.72 75 VAL A C 1
ATOM 554 O O . VAL A 1 75 ? 8.809 25.681 -9.745 1.00 49.72 75 VAL A O 1
ATOM 557 N N . THR A 1 76 ? 7.109 24.823 -10.942 1.00 51.59 76 THR A N 1
ATOM 558 C CA . THR A 1 76 ? 6.502 24.088 -9.855 1.00 51.59 76 THR A CA 1
ATOM 559 C C . THR A 1 76 ? 7.533 23.004 -9.598 1.00 51.59 76 THR A C 1
ATOM 561 O O . THR A 1 76 ? 7.862 22.270 -10.539 1.00 51.59 76 THR A O 1
ATOM 564 N N . PRO A 1 77 ? 8.149 22.952 -8.403 1.00 52.25 77 PRO A N 1
ATOM 565 C CA . PRO A 1 77 ? 8.956 21.798 -8.052 1.00 52.25 77 PRO A CA 1
ATOM 566 C C . PRO A 1 77 ? 8.123 20.578 -8.421 1.00 52.25 77 PRO A C 1
ATOM 568 O O . PRO A 1 77 ? 6.914 20.604 -8.183 1.00 52.25 77 PRO A O 1
ATOM 571 N N . LEU A 1 78 ? 8.724 19.575 -9.066 1.00 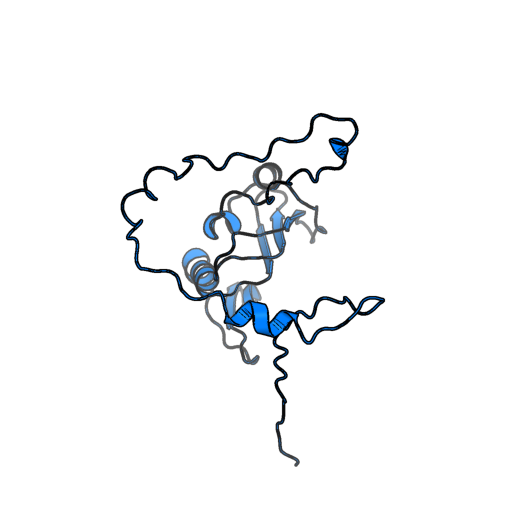54.31 78 LEU A N 1
ATOM 572 C CA . LEU A 1 78 ? 8.044 18.305 -9.279 1.00 54.31 78 LEU A CA 1
ATOM 573 C C . LEU A 1 78 ? 7.537 17.884 -7.895 1.00 54.31 78 LEU A C 1
ATOM 575 O O . LEU A 1 78 ? 8.346 17.558 -7.028 1.00 54.31 78 LEU A O 1
ATOM 579 N N . GLU A 1 79 ? 6.237 18.068 -7.641 1.00 49.34 79 GLU A N 1
ATOM 580 C CA . GLU A 1 79 ? 5.641 17.855 -6.328 1.00 49.34 79 GLU A CA 1
ATOM 581 C C . GLU A 1 79 ? 5.672 16.351 -6.101 1.00 49.34 79 GLU A C 1
ATOM 583 O O . GLU A 1 79 ? 4.786 15.609 -6.513 1.00 49.34 79 GLU A O 1
ATOM 588 N N . GLY A 1 80 ? 6.758 15.902 -5.496 1.00 52.62 80 GLY A N 1
ATOM 589 C CA . GLY A 1 80 ? 6.983 14.547 -5.059 1.00 52.62 80 GLY A CA 1
ATOM 590 C C . GLY A 1 80 ? 7.493 14.644 -3.640 1.00 52.62 80 GLY A C 1
ATOM 591 O O . GLY A 1 80 ? 8.408 15.412 -3.338 1.00 52.62 80 GLY A O 1
ATOM 592 N N . LEU A 1 81 ? 6.873 13.885 -2.747 1.00 56.44 81 LEU A N 1
ATOM 593 C CA . LEU A 1 81 ? 7.478 13.610 -1.454 1.00 56.44 81 LEU A CA 1
ATOM 594 C C . LEU A 1 81 ? 8.890 13.034 -1.706 1.00 56.44 81 LEU A C 1
ATOM 596 O O . LEU A 1 81 ? 9.098 12.408 -2.749 1.00 56.44 81 LEU A O 1
ATOM 600 N N . PRO A 1 82 ? 9.867 13.236 -0.798 1.00 61.31 82 PRO A N 1
ATOM 601 C CA . PRO A 1 82 ? 11.146 12.527 -0.885 1.00 61.31 82 PRO A CA 1
ATOM 602 C C . PRO A 1 82 ? 10.874 11.044 -1.149 1.00 61.31 82 PRO A C 1
ATOM 604 O O . PRO A 1 82 ? 9.918 10.525 -0.566 1.00 61.31 82 PRO A O 1
ATOM 607 N N . ALA A 1 83 ? 11.662 10.421 -2.039 1.00 69.62 83 ALA A N 1
ATOM 608 C CA . ALA A 1 83 ? 11.458 9.052 -2.521 1.00 69.62 83 ALA A CA 1
ATOM 609 C C . ALA A 1 83 ? 10.975 8.148 -1.378 1.00 69.62 83 ALA A C 1
ATOM 611 O O . ALA A 1 83 ? 11.712 7.880 -0.426 1.00 69.62 83 ALA A O 1
ATOM 612 N N . MET A 1 84 ? 9.694 7.781 -1.417 1.00 82.38 84 MET A N 1
ATOM 613 C CA . MET A 1 84 ? 9.051 7.067 -0.320 1.00 82.38 84 MET A CA 1
ATOM 614 C C . MET A 1 84 ? 9.290 5.578 -0.476 1.00 82.38 84 MET A C 1
ATOM 616 O O . MET A 1 84 ? 9.039 5.004 -1.534 1.00 82.38 84 MET A O 1
ATOM 620 N N . SER A 1 85 ? 9.715 4.937 0.609 1.00 90.44 85 SER A N 1
ATOM 621 C CA . SER A 1 85 ? 9.821 3.482 0.631 1.00 90.44 85 SER A CA 1
ATOM 622 C C . SER A 1 85 ? 8.434 2.836 0.686 1.00 90.44 85 SER A C 1
ATOM 624 O O . SER A 1 85 ? 7.526 3.347 1.345 1.00 90.44 85 SER A O 1
ATOM 626 N N . LEU A 1 86 ? 8.278 1.667 0.059 1.00 92.75 86 LEU A N 1
ATOM 627 C CA . LEU A 1 86 ? 7.030 0.897 0.121 1.00 92.75 86 LEU A CA 1
ATOM 628 C C . LEU A 1 86 ? 6.610 0.582 1.567 1.00 92.75 86 LEU A C 1
ATOM 630 O O . LEU A 1 86 ? 5.431 0.679 1.899 1.00 92.75 86 LEU A O 1
ATOM 634 N N . ASN A 1 87 ? 7.575 0.282 2.441 1.00 93.50 87 ASN A N 1
ATOM 635 C CA . ASN A 1 87 ? 7.326 0.015 3.861 1.00 93.50 87 ASN A CA 1
ATOM 636 C C . ASN A 1 87 ? 6.667 1.203 4.572 1.00 93.50 87 ASN A C 1
ATOM 638 O O . ASN A 1 87 ? 5.766 1.012 5.384 1.00 93.50 87 ASN A O 1
ATOM 642 N N . GLU A 1 88 ? 7.108 2.427 4.271 1.00 92.69 88 GLU A N 1
ATOM 643 C CA . GLU A 1 88 ? 6.527 3.644 4.842 1.00 92.69 88 GLU A CA 1
ATOM 644 C C . GLU A 1 88 ? 5.112 3.880 4.301 1.00 92.69 88 GLU A C 1
ATOM 646 O O . GLU A 1 88 ? 4.186 4.131 5.070 1.00 92.69 88 GLU A O 1
ATOM 651 N N . VAL A 1 89 ? 4.937 3.750 2.983 1.00 94.12 89 VAL A N 1
ATOM 652 C CA . VAL A 1 89 ? 3.661 3.993 2.297 1.00 94.12 89 VAL A CA 1
ATOM 653 C C . VAL A 1 89 ? 2.570 3.050 2.800 1.00 94.12 89 VAL A C 1
ATOM 655 O O . VAL A 1 89 ? 1.464 3.492 3.114 1.00 94.12 89 VAL A O 1
ATOM 658 N N . PHE A 1 90 ? 2.876 1.760 2.920 1.00 95.75 90 PHE A N 1
ATOM 659 C CA . PHE A 1 90 ? 1.915 0.737 3.332 1.00 95.75 90 PHE A CA 1
ATOM 660 C C . PHE A 1 90 ? 1.881 0.500 4.849 1.00 95.75 90 PHE A C 1
ATOM 662 O O . PHE A 1 90 ? 1.231 -0.439 5.312 1.00 95.75 90 PHE A O 1
ATOM 669 N N . ASN A 1 91 ? 2.526 1.347 5.654 1.00 94.31 91 ASN A N 1
ATOM 670 C CA . ASN A 1 91 ? 2.557 1.181 7.102 1.00 94.31 91 ASN A CA 1
ATOM 671 C C . ASN A 1 91 ? 1.148 1.284 7.721 1.00 94.31 91 ASN A C 1
ATOM 673 O O . ASN A 1 91 ? 0.484 2.317 7.652 1.00 94.31 91 ASN A O 1
ATOM 677 N N . MET A 1 92 ? 0.710 0.213 8.387 1.00 94.38 92 MET A N 1
ATOM 678 C CA . MET A 1 92 ? -0.586 0.145 9.075 1.00 94.38 92 MET A CA 1
ATOM 679 C C . MET A 1 92 ? -0.582 0.857 10.440 1.00 94.38 92 MET A C 1
ATOM 681 O O . MET A 1 92 ? -1.634 1.051 11.041 1.00 94.38 92 MET A O 1
ATOM 685 N N . ASN A 1 93 ? 0.583 1.253 10.954 1.00 94.94 93 ASN A N 1
ATOM 686 C CA . ASN A 1 93 ? 0.739 1.959 12.225 1.00 94.94 93 ASN A CA 1
ATOM 687 C C . ASN A 1 93 ? 0.929 3.472 12.021 1.00 94.94 93 ASN A C 1
ATOM 689 O O . ASN A 1 93 ? 1.843 4.078 12.577 1.00 94.94 93 ASN A O 1
ATOM 693 N N . VAL A 1 94 ? 0.075 4.087 11.203 1.00 94.75 94 VAL A N 1
ATOM 694 C CA . VAL A 1 94 ? 0.041 5.546 11.016 1.00 94.75 94 VAL A CA 1
ATOM 695 C C . VAL A 1 94 ? -1.238 6.140 11.601 1.00 94.75 94 VAL A C 1
ATOM 697 O O . VAL A 1 94 ? -2.252 5.452 11.750 1.00 94.75 94 VAL A O 1
ATOM 700 N N . SER A 1 95 ? -1.187 7.420 11.970 1.00 94.19 95 SER A N 1
ATOM 701 C CA . SER A 1 95 ? -2.351 8.163 12.458 1.00 94.19 95 SER A CA 1
ATOM 702 C C . SER A 1 95 ? -2.941 9.055 11.371 1.00 94.19 95 SER A C 1
ATOM 704 O O . SER A 1 95 ? -2.321 9.324 10.337 1.00 94.19 95 SER A O 1
ATOM 706 N N . LYS A 1 96 ? -4.154 9.545 11.624 1.00 93.00 96 LYS A N 1
ATOM 707 C CA . LYS A 1 96 ? -4.822 10.521 10.765 1.00 93.00 96 LYS A CA 1
ATOM 708 C C . LYS A 1 96 ? -3.962 11.777 10.600 1.00 93.00 96 LYS A C 1
ATOM 710 O O . LYS A 1 96 ? -3.745 12.236 9.483 1.00 93.00 96 LYS A O 1
ATOM 715 N N . GLU A 1 97 ? -3.436 12.293 11.703 1.00 93.00 97 GLU A N 1
ATOM 716 C CA . GLU A 1 97 ? -2.605 13.498 11.768 1.00 93.00 97 GLU A CA 1
ATOM 717 C C . GLU A 1 97 ? -1.333 13.326 10.940 1.00 93.00 97 GLU A C 1
ATOM 719 O O . GLU A 1 97 ? -0.988 14.223 10.173 1.00 93.00 97 GLU A O 1
ATOM 724 N N . TRP A 1 98 ? -0.696 12.151 11.019 1.00 93.31 98 TRP A N 1
ATOM 725 C CA . TRP A 1 98 ? 0.455 11.829 10.179 1.00 93.31 98 TRP A CA 1
ATOM 726 C C . TRP A 1 98 ? 0.102 11.931 8.694 1.00 93.31 98 TRP A C 1
ATOM 728 O O . TRP A 1 98 ? 0.832 12.575 7.950 1.00 93.31 98 TRP A O 1
ATOM 738 N N . VAL A 1 99 ? -1.043 11.392 8.254 1.00 93.25 99 VAL A N 1
ATOM 739 C CA . VAL A 1 99 ? -1.466 11.508 6.846 1.00 93.25 99 VAL A C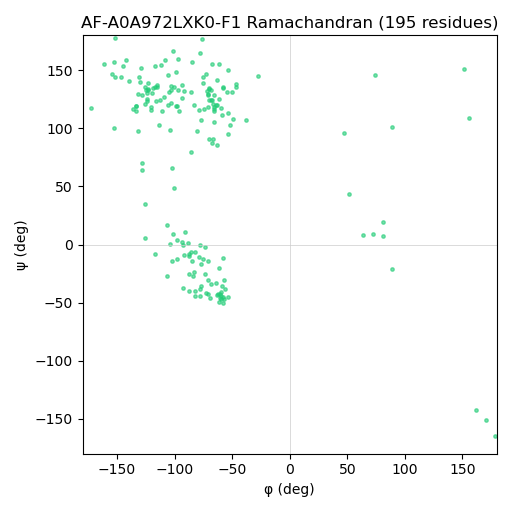A 1
ATOM 740 C C . VAL A 1 99 ? -1.704 12.975 6.466 1.00 93.25 99 VAL A C 1
ATOM 742 O O . VAL A 1 99 ? -1.258 13.430 5.412 1.00 93.25 99 VAL A O 1
ATOM 745 N N . TYR A 1 100 ? -2.360 13.752 7.331 1.00 91.69 100 TYR A N 1
ATOM 746 C CA . TYR A 1 100 ? -2.592 15.175 7.076 1.00 91.69 100 TYR A CA 1
ATOM 747 C C . TYR A 1 100 ? -1.297 15.993 7.008 1.00 91.69 100 TYR A C 1
ATOM 749 O O . TYR A 1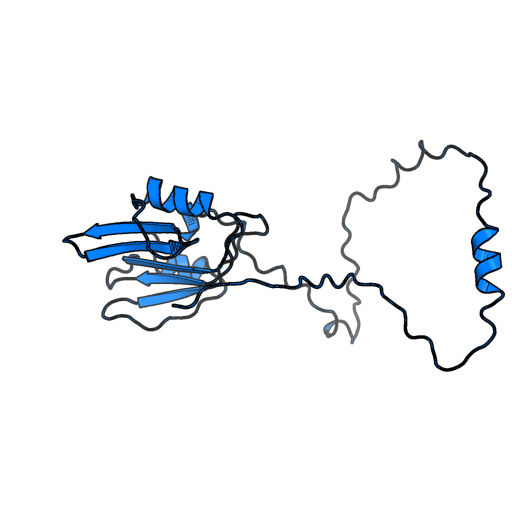 100 ? -1.248 16.950 6.238 1.00 91.69 100 TYR A O 1
ATOM 757 N N . GLN A 1 101 ? -0.266 15.637 7.767 1.00 91.50 101 GLN A N 1
ATOM 758 C CA . GLN A 1 101 ? 1.025 16.328 7.739 1.00 91.50 101 GLN A CA 1
ATOM 759 C C . GLN A 1 101 ? 1.912 15.853 6.586 1.00 91.50 101 GLN A C 1
ATOM 761 O O . GLN A 1 101 ? 2.574 16.662 5.941 1.00 91.50 101 GLN A O 1
ATOM 766 N N . ARG A 1 102 ? 1.913 14.545 6.312 1.00 89.81 102 ARG A N 1
ATOM 767 C CA . ARG A 1 102 ? 2.784 13.914 5.319 1.00 89.81 102 ARG A CA 1
ATOM 768 C C . ARG A 1 102 ? 2.351 14.228 3.894 1.00 89.81 102 ARG A C 1
ATOM 770 O O . ARG A 1 102 ? 3.205 14.484 3.055 1.00 89.81 102 ARG A O 1
ATOM 777 N N . TRP A 1 103 ? 1.051 14.205 3.604 1.00 90.94 103 TRP A N 1
ATOM 778 C CA . TRP A 1 103 ? 0.550 14.332 2.236 1.00 90.94 103 TRP A CA 1
ATOM 779 C C . TRP A 1 103 ? 0.110 15.763 1.934 1.00 90.94 103 TRP A C 1
ATOM 781 O O . TRP A 1 103 ? -0.822 16.294 2.550 1.00 90.94 103 TRP A O 1
ATOM 791 N N . ALA A 1 104 ? 0.754 16.376 0.938 1.00 87.12 104 ALA A N 1
ATOM 792 C CA . ALA A 1 104 ? 0.403 17.713 0.464 1.00 87.12 104 ALA A CA 1
ATOM 793 C C . ALA A 1 104 ? -1.033 17.745 -0.080 1.00 87.12 104 ALA A C 1
ATOM 795 O O . ALA A 1 104 ? -1.850 18.569 0.333 1.00 87.12 104 ALA A O 1
ATOM 796 N N . ARG A 1 105 ? -1.362 16.783 -0.950 1.00 89.31 105 ARG A N 1
ATOM 797 C CA . ARG A 1 105 ? -2.684 16.630 -1.561 1.00 89.31 105 ARG A CA 1
ATOM 798 C C . ARG A 1 105 ? -3.425 15.467 -0.919 1.00 89.31 105 ARG A C 1
ATOM 800 O O . ARG A 1 105 ? -2.887 14.371 -0.794 1.00 89.31 105 ARG A O 1
ATOM 807 N N . LYS A 1 106 ? -4.671 15.710 -0.526 1.00 92.12 106 LYS A N 1
ATOM 808 C CA . LYS A 1 106 ? -5.538 14.729 0.128 1.00 92.12 106 LYS A CA 1
ATOM 809 C C . LYS A 1 106 ? -6.994 15.073 -0.114 1.00 92.12 106 LYS A C 1
ATOM 811 O O . LYS A 1 106 ? -7.363 16.240 -0.194 1.00 92.12 106 LYS A O 1
ATOM 816 N N . SER A 1 107 ? -7.803 14.036 -0.212 1.00 88.94 107 SER A N 1
ATOM 817 C CA . SER A 1 107 ? -9.252 14.127 -0.312 1.00 88.94 107 SER A CA 1
ATOM 818 C C . SER A 1 107 ? -9.859 13.186 0.715 1.00 88.94 107 SER A C 1
ATOM 820 O O . SER A 1 107 ? -9.352 12.085 0.938 1.00 88.94 107 SER A O 1
ATOM 822 N N . THR A 1 108 ? -10.926 13.621 1.372 1.00 84.69 108 THR A N 1
ATOM 823 C CA . THR A 1 108 ? -11.716 12.724 2.211 1.00 84.69 108 THR A CA 1
ATOM 824 C C . THR A 1 108 ? -12.528 11.829 1.283 1.00 84.69 108 THR A C 1
ATOM 826 O O . THR A 1 108 ? -13.325 12.320 0.486 1.00 84.69 108 THR A O 1
ATOM 829 N N . ALA A 1 109 ? -12.267 10.525 1.332 1.00 72.44 109 ALA A N 1
ATOM 830 C CA . ALA A 1 109 ? -13.023 9.535 0.578 1.00 72.44 109 ALA A CA 1
ATOM 831 C C . ALA A 1 109 ? -14.285 9.141 1.357 1.00 72.44 109 ALA A C 1
ATOM 833 O O . ALA A 1 109 ? -14.341 9.305 2.577 1.00 72.44 109 ALA A O 1
ATOM 834 N N . LEU A 1 110 ? -15.291 8.629 0.641 1.00 67.56 110 LEU A N 1
ATOM 835 C CA . LEU A 1 110 ? -16.564 8.192 1.213 1.00 67.56 110 LEU A CA 1
ATOM 836 C C . LEU A 1 110 ? -16.328 7.259 2.410 1.00 67.56 110 LEU A C 1
ATOM 838 O O . LEU A 1 110 ? -15.546 6.309 2.318 1.00 67.56 110 LEU A O 1
ATOM 842 N N . SER A 1 111 ? -17.003 7.541 3.522 1.00 63.56 111 SER A N 1
ATOM 843 C CA . SER A 1 111 ? -16.972 6.680 4.698 1.00 63.56 111 SER A CA 1
ATOM 844 C C . SER A 1 111 ? -17.628 5.344 4.360 1.00 63.56 111 SER A C 1
ATOM 846 O O . SER A 1 111 ? -18.821 5.290 4.062 1.00 63.56 111 SER A O 1
ATOM 848 N N . GLU A 1 112 ? -16.860 4.259 4.415 1.00 74.31 112 GLU A N 1
ATOM 849 C CA . GLU A 1 112 ? -17.454 2.935 4.611 1.00 74.31 112 GLU A CA 1
ATOM 850 C C . GLU A 1 112 ? -18.041 2.891 6.030 1.00 74.31 112 GLU A C 1
ATOM 852 O O . GLU A 1 112 ? -17.621 3.663 6.894 1.00 74.31 112 GLU A O 1
ATOM 857 N N . LEU A 1 113 ? -19.039 2.041 6.281 1.00 77.94 113 LEU A N 1
ATOM 858 C CA . LEU A 1 113 ? -19.697 1.938 7.589 1.00 77.94 113 LEU A CA 1
ATOM 859 C C . LEU A 1 113 ? -18.656 1.816 8.722 1.00 77.94 113 LEU A C 1
ATOM 861 O O . LEU A 1 113 ? -17.997 0.792 8.870 1.00 77.94 113 LEU A O 1
ATOM 865 N N . GLY A 1 114 ? -18.500 2.887 9.509 1.00 83.06 114 GLY A N 1
ATOM 866 C CA . GLY A 1 114 ? -17.563 2.951 10.636 1.00 83.06 114 GLY A CA 1
ATOM 867 C C . GLY A 1 114 ? -16.094 3.241 10.291 1.00 83.06 114 GLY A C 1
ATOM 868 O O . GLY A 1 114 ? -15.255 3.182 11.187 1.00 83.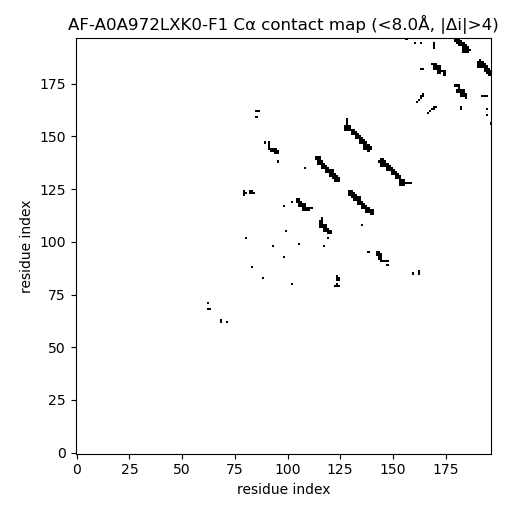06 114 GLY A O 1
ATOM 869 N N . LEU A 1 115 ? -15.756 3.565 9.036 1.00 91.31 115 LEU A N 1
ATOM 870 C CA . LEU A 1 115 ? -14.392 3.906 8.622 1.00 91.31 115 LEU A CA 1
ATOM 871 C C . LEU A 1 115 ? -14.319 5.289 7.971 1.00 91.31 115 LEU A C 1
ATOM 873 O O . LEU A 1 115 ? -15.083 5.617 7.069 1.00 91.31 115 LEU A O 1
ATOM 877 N N . PHE A 1 116 ? -13.330 6.080 8.377 1.00 92.50 116 PHE A N 1
ATOM 878 C CA . PHE A 1 116 ? -13.011 7.371 7.774 1.00 92.50 116 PHE A CA 1
ATOM 879 C C . PHE A 1 116 ? -11.885 7.214 6.746 1.00 92.50 116 PHE A C 1
ATOM 881 O O . PHE A 1 116 ? -10.760 6.873 7.113 1.00 92.50 116 PHE A O 1
ATOM 888 N N . GLY A 1 117 ? -12.178 7.452 5.465 1.00 95.19 117 GLY A N 1
ATOM 889 C CA . GLY A 1 117 ? -11.220 7.301 4.368 1.00 95.19 117 GLY A CA 1
ATOM 890 C C . GLY A 1 117 ? -10.467 8.591 4.033 1.00 95.19 117 GLY A C 1
ATOM 891 O O . GLY A 1 117 ? -11.077 9.638 3.823 1.00 95.19 117 GLY A O 1
ATOM 892 N N . ILE A 1 118 ? -9.141 8.515 3.904 1.00 95.31 118 ILE A N 1
ATOM 893 C CA . ILE A 1 118 ? -8.304 9.601 3.371 1.00 95.31 118 ILE A CA 1
ATOM 894 C C . ILE A 1 118 ? -7.566 9.089 2.147 1.00 95.31 118 ILE A C 1
ATOM 896 O O . ILE A 1 118 ? -6.733 8.189 2.254 1.00 95.31 118 ILE A O 1
ATOM 900 N N . ARG A 1 119 ? -7.869 9.677 0.990 1.00 95.38 119 ARG A N 1
ATOM 901 C CA . ARG A 1 119 ? -7.269 9.328 -0.294 1.00 95.38 119 ARG A CA 1
ATOM 902 C C . ARG A 1 119 ? -6.221 10.350 -0.702 1.00 95.38 119 ARG A C 1
ATOM 904 O O . ARG A 1 119 ? -6.479 11.556 -0.679 1.00 95.38 119 ARG A O 1
ATOM 911 N N . VAL A 1 120 ? -5.067 9.852 -1.123 1.00 94.75 120 VAL A N 1
ATOM 912 C CA . VAL A 1 120 ? -3.898 10.633 -1.526 1.00 94.75 120 VAL A CA 1
ATOM 913 C C . VAL A 1 120 ? -3.375 10.134 -2.879 1.00 94.75 120 VAL A C 1
ATOM 915 O O . VAL A 1 120 ? -3.461 8.934 -3.165 1.00 94.75 120 VAL A O 1
ATOM 918 N N . PRO A 1 121 ? -2.866 11.025 -3.746 1.00 94.75 121 PRO A N 1
ATOM 919 C CA . PRO A 1 121 ? -2.102 10.602 -4.911 1.00 94.75 121 PRO A CA 1
ATOM 920 C C . PRO A 1 121 ? -0.749 10.044 -4.453 1.00 94.75 121 PRO A C 1
ATOM 922 O O . PRO A 1 121 ? -0.082 10.647 -3.613 1.00 94.75 121 PRO A O 1
ATOM 925 N N . LEU A 1 122 ? -0.348 8.901 -5.007 1.00 93.75 122 LEU A N 1
ATOM 926 C CA . LEU A 1 122 ? 0.928 8.252 -4.719 1.00 93.75 122 LEU A CA 1
ATOM 927 C C . LEU A 1 122 ? 1.778 8.218 -5.986 1.00 93.75 122 LEU A C 1
ATOM 929 O O . LEU A 1 122 ? 1.356 7.655 -6.992 1.00 93.75 122 LEU A O 1
ATOM 933 N N . VAL A 1 123 ? 2.982 8.777 -5.900 1.00 92.62 123 VAL A N 1
ATOM 934 C CA . VAL A 1 123 ? 4.079 8.550 -6.846 1.00 92.62 123 VAL A CA 1
ATOM 935 C C . VAL A 1 123 ? 5.342 8.360 -6.010 1.00 92.62 123 VAL A C 1
ATOM 937 O O . VAL A 1 123 ? 5.703 9.272 -5.265 1.00 92.62 123 VAL A O 1
ATOM 940 N N . THR A 1 124 ? 5.971 7.182 -6.058 1.00 91.12 124 THR A N 1
ATOM 941 C CA . THR A 1 124 ? 7.167 6.897 -5.232 1.00 91.12 124 THR A CA 1
ATOM 942 C C . THR A 1 124 ? 8.475 7.317 -5.902 1.00 91.12 124 THR A C 1
ATOM 944 O O . THR A 1 124 ? 9.427 7.647 -5.195 1.00 91.12 124 THR A O 1
ATOM 947 N N . GLY A 1 125 ? 8.502 7.383 -7.236 1.00 89.88 125 GLY A N 1
ATOM 948 C CA . GLY A 1 125 ? 9.676 7.768 -8.015 1.00 89.88 125 GLY A CA 1
ATOM 949 C C . GLY A 1 125 ? 9.502 7.526 -9.519 1.00 89.88 125 GLY A C 1
ATOM 950 O O . GLY A 1 125 ? 8.393 7.625 -10.042 1.00 89.88 125 GLY A O 1
ATOM 951 N N . THR A 1 126 ? 10.609 7.258 -10.213 1.00 89.81 126 THR A N 1
ATOM 952 C CA . THR A 1 126 ? 10.692 7.074 -11.676 1.00 89.81 126 THR A CA 1
ATOM 953 C C . THR A 1 126 ? 11.347 5.753 -12.105 1.00 89.81 126 THR A C 1
ATOM 955 O O . THR A 1 126 ? 11.588 5.543 -13.292 1.00 89.81 126 THR A O 1
ATOM 958 N N . GLN A 1 127 ? 11.669 4.874 -11.159 1.00 91.56 127 GLN A N 1
ATOM 959 C CA . GLN A 1 127 ? 12.249 3.553 -11.392 1.00 91.56 127 GLN A CA 1
ATOM 960 C C . GLN A 1 127 ? 11.185 2.549 -11.846 1.00 91.56 127 GLN A C 1
ATOM 962 O O . GLN A 1 127 ? 9.987 2.760 -11.673 1.00 91.56 127 GLN A O 1
ATOM 967 N N . LEU A 1 128 ? 11.622 1.410 -12.391 1.00 94.31 128 LEU A N 1
ATOM 968 C CA . LEU A 1 128 ? 10.716 0.366 -12.887 1.00 94.31 128 LEU A CA 1
ATOM 969 C C . LEU A 1 128 ? 9.773 -0.174 -11.797 1.00 94.31 128 LEU A C 1
ATOM 971 O O . LEU A 1 128 ? 8.619 -0.476 -12.076 1.00 94.31 128 LEU A O 1
ATOM 975 N N . TYR A 1 129 ? 10.263 -0.264 -10.562 1.00 93.25 129 TYR A N 1
ATOM 976 C CA . TYR A 1 129 ? 9.509 -0.744 -9.404 1.00 93.25 129 TYR A CA 1
ATOM 977 C C . TYR A 1 129 ? 8.724 0.357 -8.671 1.00 93.25 129 TYR A C 1
ATOM 979 O O . TYR A 1 129 ? 8.133 0.089 -7.621 1.00 93.25 129 TYR A O 1
ATOM 987 N N . ASP A 1 130 ? 8.767 1.602 -9.156 1.00 93.31 130 ASP A N 1
ATOM 988 C CA . ASP A 1 130 ? 8.052 2.697 -8.514 1.00 93.31 130 ASP A CA 1
ATOM 989 C C . ASP A 1 130 ? 6.550 2.634 -8.798 1.00 93.31 130 ASP A C 1
ATOM 991 O O . ASP A 1 130 ? 6.092 2.262 -9.880 1.00 93.31 130 ASP A O 1
ATOM 995 N N . LEU A 1 131 ? 5.768 3.021 -7.792 1.00 94.81 131 LEU A N 1
ATOM 996 C CA . LEU A 1 131 ? 4.316 3.010 -7.847 1.00 94.81 131 LEU A CA 1
ATOM 997 C C . LEU A 1 131 ? 3.792 4.372 -8.280 1.00 94.81 131 LEU A C 1
ATOM 999 O O . LEU A 1 131 ? 4.205 5.400 -7.739 1.00 94.81 131 LEU A O 1
ATOM 1003 N N . ALA A 1 132 ? 2.799 4.364 -9.165 1.00 94.81 132 ALA A N 1
ATOM 1004 C CA . ALA A 1 132 ? 2.003 5.534 -9.506 1.00 94.81 132 ALA A CA 1
ATOM 1005 C C . ALA A 1 132 ? 0.509 5.212 -9.388 1.00 94.81 132 ALA A C 1
ATOM 1007 O O . ALA A 1 132 ? 0.034 4.225 -9.948 1.00 94.81 132 ALA A O 1
ATOM 1008 N N . GLY A 1 133 ? -0.256 6.029 -8.664 1.00 95.31 133 GLY A N 1
ATOM 1009 C CA . GLY A 1 133 ? -1.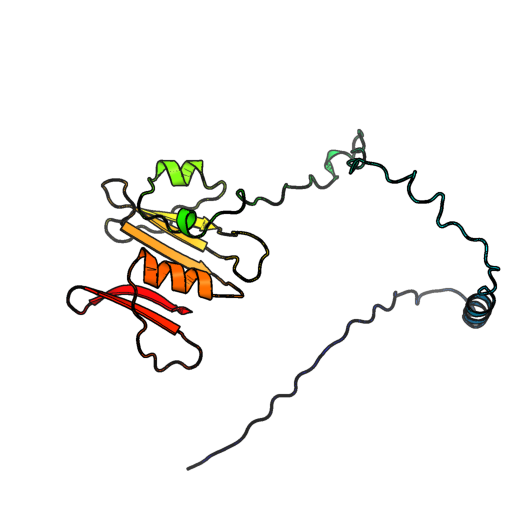696 5.828 -8.531 1.00 95.31 133 GLY A CA 1
ATOM 1010 C C . GLY A 1 133 ? -2.328 6.559 -7.355 1.00 95.31 133 GLY A C 1
ATOM 1011 O O . GLY A 1 133 ? -1.987 7.695 -7.031 1.00 95.31 133 GLY A O 1
ATOM 1012 N N . SER A 1 134 ? -3.291 5.898 -6.719 1.00 94.94 134 SER A N 1
ATOM 1013 C CA . SER A 1 134 ? -4.031 6.424 -5.576 1.00 94.94 134 SER A CA 1
ATOM 1014 C C . SER A 1 134 ? -3.972 5.465 -4.397 1.00 94.94 134 SER A C 1
ATOM 1016 O O . SER A 1 134 ? -4.183 4.262 -4.552 1.00 94.94 134 SER A O 1
ATOM 1018 N N . LEU A 1 135 ? -3.730 6.021 -3.218 1.00 95.69 135 LEU A N 1
ATOM 1019 C CA . LEU A 1 135 ? -3.661 5.303 -1.956 1.00 95.69 135 LEU A CA 1
ATOM 1020 C C . LEU A 1 135 ? -4.746 5.835 -1.026 1.00 95.69 135 LEU A C 1
ATOM 1022 O O . LEU A 1 135 ? -4.931 7.044 -0.918 1.00 95.69 135 LEU A O 1
ATOM 1026 N N . THR A 1 136 ? -5.474 4.945 -0.363 1.00 96.06 136 THR A N 1
ATOM 1027 C CA . THR A 1 136 ? -6.519 5.309 0.595 1.00 96.06 136 THR A CA 1
ATOM 1028 C C . THR A 1 136 ? -6.256 4.633 1.930 1.00 96.06 136 THR A C 1
ATOM 1030 O O . THR A 1 136 ? -6.236 3.405 2.008 1.00 96.06 136 THR A O 1
ATOM 1033 N N . TYR A 1 137 ? -6.096 5.437 2.979 1.00 96.06 137 TYR A N 1
ATOM 1034 C CA . TYR A 1 137 ? -6.035 4.975 4.363 1.00 96.06 137 TYR A CA 1
ATOM 1035 C C . TYR A 1 137 ? -7.433 5.038 4.974 1.00 96.06 137 TYR A C 1
ATOM 1037 O O . TYR A 1 137 ? -8.068 6.093 4.957 1.00 96.06 137 TYR A O 1
ATOM 1045 N N . PHE A 1 138 ? -7.909 3.927 5.527 1.00 95.25 138 PHE A N 1
ATOM 1046 C CA . PHE A 1 138 ? -9.181 3.853 6.239 1.00 95.25 138 PHE A CA 1
ATOM 1047 C C . PHE A 1 138 ? -8.927 3.769 7.740 1.00 95.25 138 PHE A C 1
ATOM 1049 O O . PHE A 1 138 ? -8.294 2.824 8.217 1.00 95.25 138 PHE A O 1
ATOM 1056 N N . PHE A 1 139 ? -9.439 4.748 8.477 1.00 94.88 139 PHE A N 1
ATOM 1057 C CA . PHE A 1 139 ? -9.272 4.873 9.919 1.00 94.88 139 PHE A CA 1
ATOM 1058 C C . PHE A 1 139 ? -10.529 4.436 10.658 1.00 94.88 139 PHE A C 1
ATOM 1060 O O . PHE A 1 139 ? -11.631 4.821 10.272 1.00 94.88 139 PHE A O 1
ATOM 1067 N N . GLY A 1 140 ? -10.361 3.677 11.739 1.00 92.81 140 GLY A N 1
ATOM 1068 C CA . GLY A 1 140 ? -11.447 3.407 12.677 1.00 92.81 140 GLY A CA 1
ATOM 1069 C C . GLY A 1 140 ? -11.729 4.601 13.592 1.00 92.81 140 GLY A C 1
ATOM 1070 O O . GLY A 1 140 ? -11.016 5.610 13.582 1.00 92.81 140 GLY A O 1
ATOM 1071 N N . ASN A 1 141 ? -12.749 4.465 14.440 1.00 91.06 141 ASN A N 1
ATOM 1072 C CA . ASN A 1 141 ? -13.095 5.462 15.462 1.00 91.06 141 ASN A CA 1
ATOM 1073 C C . ASN A 1 141 ? -11.973 5.681 16.495 1.00 91.06 141 ASN A C 1
ATOM 1075 O O . ASN A 1 141 ? -11.931 6.723 17.138 1.00 91.06 141 ASN A O 1
ATOM 1079 N N . ASP A 1 142 ? -11.052 4.725 16.628 1.00 92.38 142 ASP A N 1
ATOM 1080 C CA . ASP A 1 142 ? -9.844 4.809 17.455 1.00 92.38 142 ASP A CA 1
ATOM 1081 C C . ASP A 1 142 ? -8.711 5.633 16.811 1.00 92.38 142 ASP A C 1
ATOM 1083 O O . ASP A 1 142 ? -7.629 5.762 17.383 1.00 92.38 142 ASP A O 1
ATOM 1087 N N . GLY A 1 143 ? -8.927 6.172 15.605 1.00 89.94 143 GLY A N 1
ATOM 1088 C CA . GLY A 1 143 ? -7.943 6.977 14.880 1.00 89.94 143 GLY A CA 1
ATOM 1089 C C . GLY A 1 143 ? -6.770 6.174 14.311 1.00 89.94 143 GLY A C 1
ATOM 1090 O O . GLY A 1 143 ? -5.810 6.768 13.818 1.00 89.94 143 GLY A O 1
ATOM 1091 N N . LYS A 1 144 ? -6.832 4.836 14.354 1.00 93.00 144 LYS A N 1
ATOM 1092 C CA . LYS A 1 144 ? -5.812 3.930 13.807 1.00 93.00 144 LYS A CA 1
ATOM 1093 C C . LYS A 1 144 ? -6.226 3.409 12.436 1.00 93.00 144 LYS A C 1
ATOM 1095 O O . LYS A 1 144 ? -7.416 3.225 12.171 1.00 93.00 144 LYS A O 1
ATOM 1100 N N . VAL A 1 145 ? -5.250 3.141 11.569 1.00 95.00 145 VAL A N 1
ATOM 1101 C CA . VAL A 1 145 ? -5.519 2.526 10.263 1.00 95.00 145 VAL A CA 1
ATOM 1102 C C . VAL A 1 145 ? -6.038 1.103 10.457 1.00 95.00 145 VAL A C 1
ATOM 1104 O O . VAL A 1 145 ? -5.448 0.290 11.166 1.00 95.00 145 VAL A O 1
ATOM 1107 N N . LYS A 1 146 ? -7.163 0.804 9.810 1.00 93.56 146 LYS A N 1
ATOM 1108 C CA . LYS A 1 146 ? -7.769 -0.533 9.755 1.00 93.56 146 LYS A CA 1
ATOM 1109 C C . LYS A 1 146 ? -7.590 -1.188 8.395 1.00 93.56 146 LYS A C 1
ATOM 1111 O O . LYS A 1 146 ? -7.544 -2.411 8.318 1.00 93.56 146 LYS A O 1
ATOM 1116 N N . ARG A 1 147 ? -7.467 -0.387 7.333 1.00 93.50 147 ARG A N 1
ATOM 1117 C CA . ARG A 1 147 ? -7.270 -0.869 5.965 1.00 93.50 147 ARG A CA 1
ATOM 1118 C C . ARG A 1 147 ? -6.502 0.155 5.141 1.00 93.50 147 ARG A C 1
ATOM 1120 O O . ARG A 1 147 ? -6.725 1.356 5.279 1.00 93.50 147 ARG A O 1
ATOM 1127 N N . ILE A 1 148 ? -5.656 -0.338 4.248 1.00 95.44 148 ILE A N 1
ATOM 1128 C CA . ILE A 1 148 ? -5.047 0.442 3.174 1.00 95.44 148 ILE A CA 1
ATOM 1129 C C . ILE A 1 148 ? -5.532 -0.146 1.855 1.00 95.44 148 ILE A C 1
ATOM 1131 O O . ILE A 1 148 ? -5.583 -1.362 1.700 1.00 95.44 148 ILE A O 1
ATOM 1135 N N . SER A 1 149 ? -5.913 0.716 0.919 1.00 95.31 149 SER A N 1
ATOM 1136 C CA . SER A 1 149 ? -6.231 0.324 -0.451 1.00 95.31 149 SER A CA 1
ATOM 1137 C C . SER A 1 149 ? -5.367 1.128 -1.403 1.00 95.31 149 SER A C 1
ATOM 1139 O O . SER A 1 149 ? -5.356 2.358 -1.345 1.00 95.31 149 SER A O 1
ATOM 1141 N N . PHE A 1 150 ? -4.638 0.432 -2.263 1.00 96.69 150 PHE A N 1
ATOM 1142 C CA . PHE A 1 150 ? -3.864 1.034 -3.333 1.00 96.69 150 PHE A CA 1
ATOM 1143 C C . PHE A 1 150 ? -4.440 0.598 -4.674 1.00 96.69 150 PHE A C 1
ATOM 1145 O O . PHE A 1 150 ? -4.741 -0.574 -4.878 1.00 96.69 150 PHE A O 1
ATOM 1152 N N . HIS A 1 151 ? -4.578 1.559 -5.577 1.00 96.56 151 HIS A N 1
ATOM 1153 C CA . HIS A 1 151 ? -4.926 1.318 -6.966 1.00 96.56 151 HIS A CA 1
ATOM 1154 C C . HIS A 1 151 ? -3.985 2.137 -7.838 1.00 96.56 151 HIS A C 1
ATOM 1156 O O . HIS A 1 151 ? -3.984 3.371 -7.758 1.00 96.56 151 HIS A O 1
ATOM 1162 N N . GLY A 1 152 ? -3.210 1.464 -8.678 1.00 96.00 152 GLY A N 1
ATOM 1163 C CA . GLY A 1 152 ? -2.189 2.098 -9.493 1.00 96.00 152 GLY A CA 1
ATOM 1164 C C . GLY A 1 152 ? -1.418 1.098 -10.336 1.00 96.00 152 GLY A C 1
ATOM 1165 O O . GLY A 1 152 ? -1.845 -0.039 -10.513 1.00 96.00 152 GLY A O 1
ATOM 1166 N N . THR A 1 153 ? -0.282 1.548 -10.850 1.00 95.75 153 THR A N 1
ATOM 1167 C CA . THR A 1 153 ? 0.572 0.804 -11.773 1.00 95.75 153 THR A CA 1
ATOM 1168 C C . THR A 1 153 ? 2.019 0.804 -11.293 1.00 95.75 153 THR A C 1
ATOM 1170 O O . THR A 1 153 ? 2.461 1.752 -10.641 1.00 95.75 153 THR A O 1
ATOM 1173 N N . THR A 1 154 ? 2.749 -0.243 -11.665 1.00 95.81 154 THR A N 1
ATOM 1174 C CA . THR A 1 154 ? 4.205 -0.392 -11.531 1.00 95.81 154 THR A CA 1
ATOM 1175 C C . THR A 1 154 ? 4.717 -1.182 -12.730 1.00 95.81 154 THR A C 1
ATOM 1177 O O . THR A 1 154 ? 3.957 -1.952 -13.320 1.00 95.81 154 THR A O 1
ATOM 1180 N N . GLY A 1 155 ? 5.977 -0.988 -13.111 1.00 95.06 155 GLY A N 1
ATOM 1181 C CA . GLY A 1 155 ? 6.623 -1.800 -14.144 1.00 95.06 155 GLY A CA 1
ATOM 1182 C C . GLY A 1 155 ? 7.183 -3.122 -13.612 1.00 95.06 155 GLY A C 1
ATOM 1183 O O . GLY A 1 155 ? 7.321 -4.072 -14.376 1.00 95.06 155 GLY A O 1
ATOM 1184 N N . ASP A 1 156 ? 7.473 -3.197 -12.311 1.00 95.19 156 ASP A N 1
ATOM 1185 C CA . ASP A 1 156 ? 7.890 -4.413 -11.610 1.00 95.19 156 ASP A CA 1
ATOM 1186 C C . ASP A 1 156 ? 7.107 -4.555 -10.298 1.00 95.19 156 ASP A C 1
ATOM 1188 O O . ASP A 1 156 ? 7.155 -3.697 -9.412 1.00 95.19 156 ASP A O 1
ATOM 1192 N N . THR A 1 157 ? 6.349 -5.645 -10.182 1.00 95.56 157 THR A N 1
ATOM 1193 C CA . THR A 1 157 ? 5.503 -5.949 -9.021 1.00 95.56 157 THR A CA 1
ATOM 1194 C C . THR A 1 157 ? 6.257 -6.709 -7.932 1.00 95.56 157 THR A C 1
ATOM 1196 O O . THR A 1 157 ? 5.752 -6.822 -6.812 1.00 95.56 157 THR A O 1
ATOM 1199 N N . THR A 1 158 ? 7.479 -7.181 -8.208 1.00 95.94 158 THR A N 1
ATOM 1200 C CA . THR A 1 158 ? 8.267 -8.032 -7.305 1.00 95.94 158 THR A CA 1
ATOM 1201 C C . THR A 1 158 ? 8.426 -7.420 -5.911 1.00 95.94 158 THR A C 1
ATOM 1203 O O . THR A 1 158 ? 8.177 -8.130 -4.929 1.00 95.94 158 THR A O 1
ATOM 1206 N N . PRO A 1 159 ? 8.749 -6.119 -5.748 1.00 95.12 159 PRO A N 1
ATOM 1207 C CA . PRO A 1 159 ? 8.883 -5.531 -4.415 1.00 95.12 159 PRO A CA 1
ATOM 1208 C C . PRO A 1 159 ? 7.555 -5.436 -3.658 1.00 95.12 159 PRO A C 1
ATOM 1210 O O . PRO A 1 159 ? 7.526 -5.620 -2.442 1.00 95.12 159 PRO A O 1
ATOM 1213 N N . LEU A 1 160 ? 6.444 -5.207 -4.365 1.00 95.25 160 LEU A N 1
ATOM 1214 C CA . LEU A 1 160 ? 5.110 -5.148 -3.764 1.00 95.25 160 LEU A CA 1
ATOM 1215 C C . LEU A 1 160 ? 4.636 -6.537 -3.320 1.00 95.25 160 LEU A C 1
ATOM 1217 O O . LEU A 1 160 ? 4.118 -6.690 -2.214 1.00 95.25 160 LEU A O 1
ATOM 1221 N N . VAL A 1 161 ? 4.865 -7.560 -4.147 1.00 96.25 161 VAL A N 1
ATOM 1222 C CA . VAL A 1 161 ? 4.593 -8.963 -3.803 1.00 96.25 161 VAL A CA 1
ATOM 1223 C C . VAL A 1 161 ? 5.451 -9.400 -2.616 1.00 96.25 161 VAL A C 1
ATOM 1225 O O . VAL A 1 161 ? 4.947 -10.027 -1.684 1.00 96.25 161 VAL A O 1
ATOM 1228 N N . THR A 1 162 ? 6.731 -9.022 -2.604 1.00 96.50 162 THR A N 1
ATOM 1229 C CA . THR A 1 162 ? 7.653 -9.292 -1.491 1.00 96.50 162 THR A CA 1
ATOM 1230 C C . THR A 1 162 ? 7.152 -8.656 -0.196 1.00 96.50 162 THR A C 1
ATOM 1232 O O . THR A 1 162 ? 7.053 -9.337 0.819 1.00 96.50 162 THR A O 1
ATOM 1235 N N . LEU A 1 163 ? 6.744 -7.386 -0.232 1.00 95.25 163 LEU A N 1
ATOM 1236 C CA . LEU A 1 163 ? 6.140 -6.700 0.910 1.00 95.25 163 LEU A CA 1
ATOM 1237 C C . LEU A 1 163 ? 4.876 -7.426 1.407 1.00 95.25 163 LEU A C 1
ATOM 1239 O O . LEU A 1 163 ? 4.746 -7.732 2.592 1.00 95.25 163 LEU A O 1
ATOM 1243 N N . ALA A 1 164 ? 3.947 -7.738 0.503 1.00 95.38 164 ALA A N 1
ATOM 1244 C CA . ALA A 1 164 ? 2.687 -8.404 0.824 1.00 95.38 164 ALA A CA 1
ATOM 1245 C C . ALA A 1 164 ? 2.896 -9.780 1.475 1.00 95.38 164 ALA A C 1
ATOM 1247 O O . ALA A 1 164 ? 2.247 -10.122 2.465 1.00 95.38 164 ALA A O 1
ATOM 1248 N N . THR A 1 165 ? 3.819 -10.568 0.934 1.00 96.44 165 THR A N 1
ATOM 1249 C CA . THR A 1 165 ? 4.093 -11.933 1.394 1.00 96.44 165 THR A CA 1
ATOM 1250 C C . THR A 1 165 ? 4.928 -11.953 2.671 1.00 96.44 165 THR A C 1
ATOM 1252 O O . THR A 1 165 ? 4.583 -12.675 3.603 1.00 96.44 165 THR A O 1
ATOM 1255 N N . GLN A 1 166 ? 5.984 -11.140 2.759 1.00 95.62 166 GLN A N 1
ATOM 1256 C CA . GLN A 1 166 ? 6.916 -11.161 3.889 1.00 95.62 166 GLN A CA 1
ATOM 1257 C C . GLN A 1 166 ? 6.412 -10.363 5.091 1.00 95.62 166 GLN A C 1
ATOM 1259 O O . GLN A 1 166 ? 6.500 -10.842 6.218 1.00 95.62 166 GLN A O 1
ATOM 1264 N N . GLN A 1 167 ? 5.878 -9.158 4.873 1.00 93.12 167 GLN A N 1
ATOM 1265 C CA . GLN A 1 167 ? 5.461 -8.284 5.973 1.00 93.12 167 GLN A CA 1
ATOM 1266 C C . GLN A 1 167 ? 4.029 -8.566 6.423 1.00 93.12 167 GLN A C 1
ATOM 1268 O O . GLN A 1 167 ? 3.743 -8.539 7.619 1.00 93.12 167 GLN A O 1
ATOM 1273 N N . TYR A 1 168 ? 3.123 -8.830 5.479 1.00 93.56 168 TYR A N 1
ATOM 1274 C CA . TYR A 1 168 ? 1.708 -9.034 5.797 1.00 93.56 168 TYR A CA 1
ATOM 1275 C C . TYR A 1 168 ? 1.293 -10.504 5.800 1.00 93.56 168 TYR A C 1
ATOM 1277 O O . TYR A 1 168 ? 0.246 -10.814 6.359 1.00 93.56 168 TYR A O 1
ATOM 1285 N N . GLY A 1 169 ? 2.106 -11.414 5.251 1.00 94.94 169 GLY A N 1
ATOM 1286 C CA . GLY A 1 169 ? 1.832 -12.852 5.259 1.00 94.94 169 GLY A CA 1
ATOM 1287 C C . GLY A 1 169 ? 0.851 -13.316 4.181 1.00 94.94 169 GLY A C 1
ATOM 1288 O O . GLY A 1 169 ? 0.255 -14.386 4.333 1.00 94.94 169 GLY A O 1
ATOM 1289 N N . LEU A 1 170 ? 0.639 -12.529 3.118 1.00 96.06 170 LEU A N 1
ATOM 1290 C CA . LEU A 1 170 ? -0.227 -12.936 2.011 1.00 96.06 170 LEU A CA 1
ATOM 1291 C C . LEU A 1 170 ? 0.351 -14.176 1.324 1.00 96.06 170 LEU A C 1
ATOM 1293 O O . LEU A 1 170 ? 1.561 -14.313 1.158 1.00 96.06 170 LEU A O 1
ATOM 1297 N N . ARG A 1 171 ? -0.529 -15.094 0.918 1.00 96.44 171 ARG A N 1
ATOM 1298 C CA . ARG A 1 171 ? -0.147 -16.332 0.234 1.00 96.44 171 ARG A CA 1
ATOM 1299 C C . ARG A 1 171 ? -0.697 -16.340 -1.175 1.00 96.44 171 ARG A C 1
ATOM 1301 O O . ARG A 1 171 ? -1.862 -15.998 -1.375 1.00 96.44 171 ARG A O 1
ATOM 1308 N N . GLN A 1 172 ? 0.122 -16.781 -2.122 1.00 95.62 172 GLN A N 1
ATOM 1309 C CA . GLN A 1 172 ? -0.298 -16.948 -3.507 1.00 95.62 172 GLN A CA 1
ATOM 1310 C C . GLN A 1 172 ? -1.487 -17.913 -3.593 1.00 95.62 172 GLN A C 1
ATOM 1312 O O . GLN A 1 172 ? -1.486 -18.966 -2.955 1.00 95.62 172 GLN A O 1
ATOM 1317 N N . GLN A 1 173 ? -2.497 -17.533 -4.368 1.00 94.44 173 GLN A N 1
ATOM 1318 C CA . GLN A 1 173 ? -3.689 -18.318 -4.663 1.00 94.44 173 GLN A CA 1
ATOM 1319 C C . GLN A 1 173 ? -3.751 -18.617 -6.161 1.00 94.44 173 GLN A C 1
ATOM 1321 O O . GLN A 1 173 ? -3.231 -17.866 -6.987 1.00 94.44 173 GLN A O 1
ATOM 1326 N N . SER A 1 174 ? -4.413 -19.717 -6.520 1.00 92.19 174 SER A N 1
ATOM 1327 C CA . SER A 1 174 ? -4.708 -20.008 -7.925 1.00 92.19 174 SER A CA 1
ATOM 1328 C C . SER A 1 174 ? -5.786 -19.053 -8.436 1.00 92.19 174 SER A C 1
ATOM 1330 O O . SER A 1 174 ? -6.814 -18.876 -7.786 1.00 92.19 174 SER A O 1
ATOM 1332 N N . THR A 1 175 ? -5.561 -18.456 -9.605 1.00 92.88 175 THR A N 1
ATOM 1333 C CA . THR A 1 175 ? -6.527 -17.594 -10.294 1.00 92.88 175 THR A CA 1
ATOM 1334 C C . THR A 1 175 ? -6.792 -18.147 -11.695 1.00 92.88 175 THR A C 1
ATOM 1336 O O . THR A 1 175 ? -5.855 -18.607 -12.349 1.00 92.88 175 THR A O 1
ATOM 1339 N N . PRO A 1 176 ? -8.050 -18.147 -12.173 1.00 91.75 176 PRO A N 1
ATOM 1340 C CA . PRO A 1 176 ? -8.369 -18.579 -13.533 1.00 91.75 176 PRO A CA 1
ATOM 1341 C C . PRO A 1 176 ? -7.986 -17.533 -14.593 1.00 91.75 176 PRO A C 1
ATOM 1343 O O . PRO A 1 176 ? -8.023 -17.830 -15.785 1.00 91.75 176 PRO A O 1
ATOM 1346 N N . VAL A 1 177 ? -7.660 -16.306 -14.177 1.00 93.19 177 VAL A N 1
ATOM 1347 C CA . VAL A 1 177 ? -7.315 -15.202 -15.077 1.00 93.19 177 VAL A CA 1
ATOM 1348 C C . VAL A 1 177 ? -5.842 -15.309 -15.458 1.00 93.19 177 VAL A C 1
ATOM 1350 O O . VAL A 1 177 ? -4.965 -15.294 -14.599 1.00 93.19 177 VAL A O 1
ATOM 1353 N N . ALA A 1 178 ? -5.569 -15.441 -16.755 1.00 88.69 178 ALA A N 1
ATOM 1354 C CA . ALA A 1 178 ? -4.205 -15.508 -17.263 1.00 88.69 178 ALA A CA 1
ATOM 1355 C C . ALA A 1 178 ? -3.509 -14.147 -17.125 1.00 88.69 178 ALA A C 1
ATOM 1357 O O . ALA A 1 178 ? -4.070 -13.126 -17.508 1.00 88.69 178 ALA A O 1
ATOM 1358 N N . GLY A 1 179 ? -2.275 -14.154 -16.621 1.00 87.31 179 GLY A N 1
ATOM 1359 C CA . GLY A 1 179 ? -1.491 -12.938 -16.384 1.00 87.31 179 GLY A CA 1
ATOM 1360 C C . GLY A 1 179 ? -1.701 -12.320 -15.002 1.00 87.31 179 GLY A C 1
ATOM 1361 O O . GLY A 1 179 ? -0.791 -11.652 -14.529 1.00 87.31 179 GLY A O 1
ATOM 1362 N N . ASP A 1 180 ? -2.815 -12.621 -14.328 1.00 91.31 180 ASP A N 1
ATOM 1363 C CA . ASP A 1 180 ? -3.055 -12.175 -12.956 1.00 91.31 180 ASP A CA 1
ATOM 1364 C C . ASP A 1 180 ? -2.221 -12.990 -11.962 1.00 91.31 180 ASP A C 1
ATOM 1366 O O . ASP A 1 180 ? -2.178 -14.226 -12.007 1.00 91.31 180 ASP A O 1
ATOM 1370 N N . GLN A 1 181 ? -1.659 -12.309 -10.971 1.00 94.56 181 GLN A N 1
ATOM 1371 C CA . GLN A 1 181 ? -1.193 -12.939 -9.742 1.00 94.56 181 GLN A CA 1
ATOM 1372 C C . GLN A 1 181 ? -2.113 -12.541 -8.594 1.00 94.56 181 GLN A C 1
ATOM 1374 O O . GLN A 1 181 ? -2.347 -11.361 -8.345 1.00 94.56 181 GLN A O 1
ATOM 1379 N N . LEU A 1 182 ? -2.634 -13.539 -7.879 1.00 96.19 182 LEU A N 1
ATOM 1380 C CA . LEU A 1 182 ? -3.510 -13.332 -6.733 1.00 96.19 182 LEU A CA 1
ATOM 1381 C C . LEU A 1 182 ? -2.803 -13.773 -5.456 1.00 96.19 182 LEU A C 1
ATOM 1383 O O . LEU A 1 182 ? -2.391 -14.926 -5.333 1.00 96.19 182 LEU A O 1
ATOM 1387 N N . PHE A 1 183 ? -2.712 -12.875 -4.483 1.00 96.88 183 PHE A N 1
ATOM 1388 C CA . PHE A 1 183 ? -2.217 -13.168 -3.145 1.00 96.88 183 PHE A CA 1
ATOM 1389 C C . PHE A 1 183 ? -3.281 -12.779 -2.130 1.00 96.88 183 PHE A C 1
ATOM 1391 O O . PHE A 1 183 ? -3.842 -11.690 -2.207 1.00 96.88 183 PHE A O 1
ATOM 1398 N N . GLN A 1 184 ? -3.572 -13.657 -1.173 1.00 96.56 184 GLN A N 1
ATOM 1399 C CA . GLN A 1 184 ? -4.635 -13.422 -0.198 1.00 96.56 184 GLN A CA 1
ATOM 1400 C C . GLN A 1 184 ? -4.274 -13.931 1.196 1.00 96.56 184 GLN A C 1
ATOM 1402 O O . GLN A 1 184 ? -3.439 -14.822 1.375 1.00 96.56 184 GLN A O 1
ATOM 1407 N N . ILE A 1 185 ? -4.967 -13.373 2.187 1.00 95.31 185 ILE A N 1
ATOM 1408 C CA . ILE A 1 185 ? -5.109 -13.944 3.527 1.00 95.31 185 ILE A CA 1
ATOM 1409 C C . ILE A 1 185 ? -6.586 -14.175 3.771 1.00 95.31 185 ILE A C 1
ATOM 1411 O O . ILE A 1 185 ? -7.398 -13.265 3.609 1.00 95.31 185 ILE A O 1
ATOM 1415 N N . LEU A 1 186 ? -6.916 -15.384 4.212 1.00 92.25 186 LEU A N 1
ATOM 1416 C CA . LEU A 1 186 ? -8.266 -15.748 4.609 1.00 92.25 186 LEU A CA 1
ATOM 1417 C C . LEU A 1 186 ? -8.376 -15.721 6.135 1.00 92.25 186 LEU A C 1
ATOM 1419 O O . LEU A 1 186 ? -7.520 -16.259 6.839 1.00 92.25 186 LEU A O 1
ATOM 1423 N N . ARG A 1 187 ? -9.455 -15.141 6.655 1.00 91.81 187 ARG A N 1
ATOM 1424 C CA . ARG A 1 187 ? -9.851 -15.235 8.064 1.00 91.81 187 ARG A CA 1
ATOM 1425 C C . ARG A 1 187 ? -11.272 -15.781 8.099 1.00 91.81 187 ARG A C 1
ATOM 1427 O O . ARG A 1 187 ? -12.149 -15.212 7.469 1.00 91.81 187 ARG A O 1
ATOM 1434 N N . GLN A 1 188 ? -11.495 -16.891 8.809 1.00 91.00 188 GLN A N 1
ATOM 1435 C CA . GLN A 1 188 ? -12.819 -17.536 8.894 1.00 91.00 188 GLN A CA 1
ATOM 1436 C C . GLN A 1 188 ? -13.452 -17.797 7.508 1.00 91.00 188 GLN A C 1
ATOM 1438 O O . GLN A 1 188 ? -14.627 -17.530 7.298 1.00 91.00 188 GLN A O 1
ATOM 1443 N N . GLN A 1 189 ? -12.651 -18.287 6.551 1.00 89.06 189 GLN A N 1
ATOM 1444 C CA . GLN A 1 189 ? -13.053 -18.537 5.152 1.00 89.06 189 GLN A CA 1
ATOM 1445 C C . GLN A 1 189 ? -13.462 -17.291 4.340 1.00 89.06 189 GLN A C 1
ATOM 1447 O O . GLN A 1 189 ? -13.889 -17.426 3.198 1.00 89.06 189 GLN A O 1
ATOM 1452 N N . GLN A 1 190 ? -13.279 -16.084 4.875 1.00 90.31 190 GLN A N 1
ATOM 1453 C CA . GLN A 1 190 ? -13.492 -14.830 4.154 1.00 90.31 190 GLN A CA 1
ATOM 1454 C C . GLN A 1 190 ? -12.156 -14.178 3.798 1.00 90.31 190 GLN A C 1
ATOM 1456 O O . GLN A 1 190 ? -11.187 -14.269 4.557 1.00 90.31 190 GLN A O 1
ATOM 1461 N N . VAL A 1 191 ? -12.099 -13.508 2.644 1.00 92.00 191 VAL A N 1
ATOM 1462 C CA . VAL A 1 191 ? -10.919 -12.737 2.228 1.00 92.00 191 VAL A CA 1
ATOM 1463 C C . VAL A 1 191 ? -10.745 -11.560 3.182 1.00 92.00 191 VAL A C 1
ATOM 1465 O O . VAL A 1 191 ? -11.590 -10.674 3.257 1.00 92.00 191 VAL A O 1
ATOM 1468 N N . PHE A 1 192 ? -9.647 -11.572 3.932 1.00 92.81 192 PHE A N 1
ATOM 1469 C CA . PHE A 1 192 ? -9.292 -10.509 4.867 1.00 92.81 192 PHE A CA 1
ATOM 1470 C C . PHE A 1 192 ? -8.388 -9.457 4.213 1.00 92.81 192 PHE A C 1
ATOM 1472 O O . PHE A 1 192 ? -8.519 -8.268 4.488 1.00 92.81 192 PHE A O 1
ATOM 1479 N N . SER A 1 193 ? -7.471 -9.897 3.350 1.00 93.94 193 SER A N 1
ATOM 1480 C CA . SER A 1 193 ? -6.567 -9.036 2.587 1.00 93.94 193 SER A CA 1
ATOM 1481 C C . SER A 1 193 ? -6.283 -9.665 1.228 1.00 93.94 193 SER A C 1
ATOM 1483 O O . SER A 1 193 ? -6.188 -10.891 1.133 1.00 93.94 193 SER A O 1
ATOM 1485 N N . GLU A 1 194 ? -6.145 -8.831 0.200 1.00 96.19 194 GLU A N 1
ATOM 1486 C CA . GLU A 1 194 ? -5.890 -9.233 -1.182 1.00 96.19 194 GLU A CA 1
ATOM 1487 C C . GLU A 1 194 ? -4.872 -8.293 -1.834 1.00 96.19 194 GLU A C 1
ATOM 1489 O O . GLU A 1 194 ? -4.922 -7.076 -1.653 1.00 96.19 194 GLU A O 1
ATOM 1494 N N . LEU A 1 195 ? -3.980 -8.878 -2.627 1.00 95.81 195 LEU A N 1
ATOM 1495 C CA . LEU A 1 195 ? -3.180 -8.202 -3.636 1.00 95.81 195 LEU A CA 1
ATOM 1496 C C . LEU A 1 195 ? -3.429 -8.907 -4.971 1.00 95.81 195 LEU A C 1
ATOM 1498 O O . LEU A 1 195 ? -3.308 -10.131 -5.061 1.00 95.81 195 LEU A O 1
ATOM 1502 N N . ARG A 1 196 ? -3.736 -8.116 -5.997 1.00 95.25 196 ARG A N 1
ATOM 1503 C CA . ARG A 1 196 ? -3.857 -8.556 -7.384 1.00 95.25 196 ARG A CA 1
ATOM 1504 C C . ARG A 1 196 ? -2.929 -7.716 -8.248 1.00 95.25 196 ARG A C 1
ATOM 1506 O O . ARG A 1 196 ? -2.912 -6.495 -8.084 1.00 95.25 196 ARG A O 1
ATOM 1513 N N . THR A 1 197 ? -2.167 -8.364 -9.119 1.00 92.12 197 THR A N 1
ATOM 1514 C CA . THR A 1 197 ? -1.228 -7.715 -10.044 1.00 92.12 197 THR A CA 1
ATOM 1515 C C . THR A 1 197 ? -1.329 -8.304 -11.429 1.00 92.12 197 THR A C 1
ATOM 1517 O O . THR A 1 197 ? -1.551 -9.536 -11.475 1.00 92.12 197 THR A O 1
#